Protein 9SEB (pdb70)

Radius of gyration: 21.0 Å; Cα contacts (8 Å, |Δi|>4): 620; chains: 1; bounding box: 56×50×50 Å

Nearest PDB structures (foldseek):
  5v05-assembly1_Z  TM=9.937E-01  e=1.325E-56  Homo sapiens
  5v0a-assembly1_Z  TM=9.882E-01  e=2.310E-56  Homo sapiens
  5v07-assembly1_Z  TM=9.869E-01  e=1.931E-55  Homo sapiens
  7mxx-assembly1_Z  TM=9.781E-01  e=7.952E-55  Homo sapiens
  5k97-assembly1_A  TM=7.279E-01  e=1.510E-15  Homo sapiens

Sequence (348 aa):
GIQGLLQFIKEASEPIHVRKYKGQVVAVDTYCWLHKGAIACAEKLAKGEPTDRYVGFCMKFVNMLLSHGIKPILVFDGCTLPSKKEVERSRRERRQANLLKGKQLLREGKVSEARECFTRSINITHAMAHKVIKAARSQGVDCLVAPYEADAQLAYLNKAGIVQAIITEDSDLLAFGCKKVILKMDQFGNGLEIDQARLGMCRQLGDVFTEEKFRYMCILSGCDYLSSLRGIGLAKACKVLRLANNPDIVKVIKKIGHYLKMNITVPEDYINGFIRANNTFLYQLVFDPIKRKLIPLNAYEDDVDPETLSYAGQYVDDSIALQIALGNKDINTFEQIDDYNPDTALYF

B-factor: mean 57.92, std 28.47, range [13.39, 210.78]

Secondary structure (DSSP, 8-state):
--TTHHHHTGGGEEEEEGGGGTTSEEEEETHHHHHHHHHTTHHHHHHT----HHHHHHHHHHHHHHHTT-EEEEEE--SPPGGGHHHHHHHHHHHHHHHHHHHHHHHTT-HHHHHHHHHTS----HHHHHHHHHHHHHTT-EEEE-SS-HHHHHHHHHHTTS-SEEE-S-THHHHTT-SEEEES--TTSEEEEEEGGGGGG-TTTTTTTSHHHHHHHHHHH-BTTBPPPTT--HHHHHHHHHH---S-HHHHHHTHHHHHT------HHHHHHHHHHHHHHHH-EEEETTTTEEEESS---TT--GGG-GGG-----HHHHHHHHTT-B-TTT--B-----SS-----

Structure (mmCIF, N/CA/C/O backbone):
data_9SEB
#
_entry.id   9SEB
#
_cell.length_a   69.836
_cell.length_b   69.836
_cell.length_c   181.661
_cell.angle_alpha   90
_cell.angle_beta   90
_cell.angle_gamma   90
#
_symmetry.space_group_name_H-M   'P 43 21 2'
#
loop_
_entity.id
_entity.type
_entity.pdbx_description
1 polymer "DNA (5'-D(*CP*(GS)P*CP*TP*AP*GP*TP*CP*GP*TP*CP*AP*(PST))-3')"
2 polymer "DNA (5'-D(P*AP*(SC)P*GP*AP*CP*TP*AP*GP*CP*(GS))-3')"
3 polymer 'Exonuclease 1'
4 non-polymer 'MAGNESIUM ION'
5 non-polymer 'SODIUM ION'
6 non-polymer 1-(5-chloranyl-3-methyl-pyridin-2-yl)-5-oxidanyl-3-[(1~{S})-1-phenylethyl]-2~{H}-pyrido[2,1-f][1,2,4]triazine-4,6-dione
7 non-polymer 'FORMIC ACID'
8 water water
#
loop_
_atom_site.group_PDB
_atom_site.id
_atom_site.type_symbol
_atom_site.label_atom_id
_atom_site.label_alt_id
_atom_site.label_comp_id
_atom_site.label_asym_id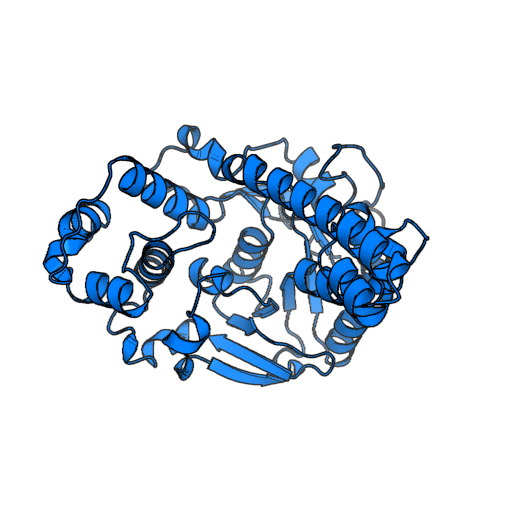
_atom_site.label_entity_id
_atom_site.label_seq_id
_atom_site.pdbx_PDB_ins_code
_atom_site.Cartn_x
_atom_site.Cartn_y
_atom_site.Cartn_z
_atom_site.occupancy
_atom_site.B_iso_or_equiv
_atom_site.auth_seq_id
_atom_site.auth_comp_id
_atom_site.auth_asym_id
_atom_site.auth_atom_id
_atom_site.pdbx_PDB_model_num
ATOM 427 N N . GLY C 3 2 ? 21.833 -0.845 -7.177 1 40.18 2 GLY Z N 1
ATOM 428 C CA . GLY C 3 2 ? 21.739 -1.064 -8.617 1 40.96 2 GLY Z CA 1
ATOM 429 C C . GLY C 3 2 ? 21.408 0.198 -9.382 1 41.65 2 GLY Z C 1
ATOM 430 O O . GLY C 3 2 ? 20.914 1.167 -8.797 1 42.46 2 GLY Z O 1
ATOM 431 N N . ILE C 3 3 ? 21.775 0.24 -10.666 1 41.48 3 ILE Z N 1
ATOM 432 C CA . ILE C 3 3 ? 21.417 1.365 -11.542 1 42.04 3 ILE Z CA 1
ATOM 433 C C . ILE C 3 3 ? 20.32 0.782 -12.436 1 43.17 3 ILE Z C 1
ATOM 434 O O . ILE C 3 3 ? 20.617 -0.053 -13.302 1 43.22 3 ILE Z O 1
ATOM 439 N N . GLN C 3 4 ? 19.05 1.145 -12.183 1 43.7 4 GLN Z N 1
ATOM 440 C CA . GLN C 3 4 ? 17.902 0.614 -12.935 1 45.3 4 GLN Z CA 1
ATOM 441 C C . GLN C 3 4 ? 18.098 0.691 -14.443 1 45.44 4 GLN Z C 1
ATOM 442 O O . GLN C 3 4 ? 18.484 1.74 -14.95 1 45.9 4 GLN Z O 1
ATOM 448 N N . GLY C 3 5 ? 17.946 -0.442 -15.113 1 45.37 5 GLY Z N 1
ATOM 449 C CA . GLY C 3 5 ? 18.077 -0.54 -16.562 1 46.18 5 GLY Z CA 1
ATOM 450 C C . GLY C 3 5 ? 19.468 -0.559 -17.178 1 45.63 5 GLY Z C 1
ATOM 451 O O . GLY C 3 5 ? 19.58 -0.783 -18.384 1 46.04 5 GLY Z O 1
ATOM 452 N N . LEU C 3 6 ? 20.541 -0.331 -16.389 1 44.51 6 LEU Z N 1
ATOM 453 C CA . LEU C 3 6 ? 21.903 -0.241 -16.933 1 44.76 6 LEU Z CA 1
ATOM 454 C C . LEU C 3 6 ? 22.321 -1.427 -17.771 1 45.96 6 LEU Z C 1
ATOM 455 O O . LEU C 3 6 ? 22.811 -1.24 -18.884 1 45.91 6 LEU Z O 1
ATOM 460 N N . LEU C 3 7 ? 22.075 -2.642 -17.285 1 46.81 7 LEU Z N 1
ATOM 461 C CA . LEU C 3 7 ? 22.436 -3.853 -18.02 1 48.08 7 LEU Z CA 1
ATOM 462 C C . LEU C 3 7 ? 21.858 -3.89 -19.448 1 48.7 7 LEU Z C 1
ATOM 463 O O . LEU C 3 7 ? 22.599 -4.158 -20.39 1 48.98 7 LEU Z O 1
ATOM 468 N N . GLN C 3 8 ? 20.578 -3.554 -19.612 1 49.12 8 GLN Z N 1
ATOM 469 C CA . GLN C 3 8 ? 19.954 -3.55 -20.945 1 50.07 8 GLN Z CA 1
ATOM 470 C C . GLN C 3 8 ? 20.44 -2.383 -21.807 1 48.91 8 GLN Z C 1
ATOM 471 O O . GLN C 3 8 ? 20.549 -2.518 -23.025 1 49.49 8 GLN Z O 1
ATOM 477 N N . PHE C 3 9 ? 20.742 -1.246 -21.183 1 47.02 9 PHE Z N 1
ATOM 478 C CA . PHE C 3 9 ? 21.245 -0.082 -21.908 1 46.38 9 PHE Z CA 1
ATOM 479 C C . PHE C 3 9 ? 22.606 -0.392 -22.565 1 45.1 9 PHE Z C 1
ATOM 480 O O . PHE C 3 9 ? 22.843 -0.021 -23.721 1 44.87 9 PHE Z O 1
ATOM 488 N N . ILE C 3 10 ? 23.485 -1.123 -21.848 1 43.53 10 ILE Z N 1
ATOM 489 C CA . ILE C 3 10 ? 24.812 -1.437 -22.387 1 43.09 10 ILE Z CA 1
ATOM 490 C C . ILE C 3 10 ? 24.967 -2.913 -22.791 1 43.53 10 ILE Z C 1
ATOM 491 O O . ILE C 3 10 ? 26.069 -3.474 -22.726 1 43.36 10 ILE Z O 1
ATOM 496 N N . LYS C 3 11 ? 23.864 -3.526 -23.253 1 43.7 11 LYS Z N 1
ATOM 497 C CA . LYS C 3 11 ? 23.801 -4.927 -23.679 1 43.94 11 LYS Z CA 1
ATOM 498 C C . LYS C 3 11 ? 24.948 -5.367 -24.6 1 43.16 11 LYS Z C 1
ATOM 499 O O . LYS C 3 11 ? 25.423 -6.497 -24.47 1 43.34 11 LYS Z O 1
ATOM 501 N N . GLU C 3 12 ? 25.41 -4.474 -25.499 1 42.42 12 GLU Z N 1
ATOM 502 C CA . GLU C 3 12 ? 26.493 -4.724 -26.461 1 42.07 12 GLU Z CA 1
ATOM 503 C C . GLU C 3 12 ? 27.865 -4.901 -25.82 1 39.82 12 GLU Z C 1
ATOM 504 O O . GLU C 3 12 ? 28.751 -5.465 -26.436 1 38.74 12 GLU Z O 1
ATOM 510 N N . ALA C 3 13 ? 28.063 -4.399 -24.576 1 38.58 13 ALA Z N 1
ATOM 511 C CA . ALA C 3 13 ? 29.321 -4.624 -23.851 1 37.66 13 ALA Z CA 1
ATOM 512 C C . ALA C 3 13 ? 29.272 -5.949 -23.059 1 37.44 13 ALA Z C 1
ATOM 513 O O . ALA C 3 13 ? 30.257 -6.3 -22.425 1 37.82 13 ALA Z O 1
ATOM 515 N N . SER C 3 14 ? 28.143 -6.676 -23.068 1 37.54 14 SER Z N 1
ATOM 516 C CA . SER C 3 14 ? 28.028 -7.929 -22.333 1 38.45 14 SER Z CA 1
ATOM 517 C C . SER C 3 14 ? 28.276 -9.13 -23.22 1 39.35 14 SER Z C 1
ATOM 518 O O . SER C 3 14 ? 27.988 -9.099 -24.424 1 39.48 14 SER Z O 1
ATOM 521 N N . GLU C 3 15 ? 28.813 -10.185 -22.629 1 39.53 15 GLU Z N 1
ATOM 522 C CA . GLU C 3 15 ? 29.018 -11.42 -23.353 1 41.6 15 GLU Z CA 1
ATOM 523 C C . GLU C 3 15 ? 28.833 -12.585 -22.398 1 41.53 15 GLU Z C 1
ATOM 524 O O . GLU C 3 15 ? 29.212 -12.491 -21.231 1 40.58 15 GLU Z O 1
ATOM 530 N N . PRO C 3 16 ? 28.201 -13.674 -22.863 1 42.26 16 PRO Z N 1
ATOM 531 C CA . PRO C 3 16 ? 28.038 -14.839 -21.99 1 42.5 16 PRO Z CA 1
ATOM 532 C C . PRO C 3 16 ? 29.376 -15.53 -21.793 1 42.2 16 PRO Z C 1
ATOM 533 O O . PRO C 3 16 ? 30.129 -15.711 -22.741 1 43.21 16 PRO Z O 1
ATOM 537 N N . ILE C 3 17 ? 29.694 -15.866 -20.555 1 40.55 17 ILE Z N 1
ATOM 538 C CA . ILE C 3 17 ? 30.927 -16.552 -20.23 1 40.36 17 ILE Z CA 1
ATOM 539 C C . ILE C 3 17 ? 30.622 -17.712 -19.277 1 40.11 17 ILE Z C 1
ATOM 540 O O . ILE C 3 17 ? 29.501 -17.875 -18.794 1 39.78 17 ILE Z O 1
ATOM 545 N N . HIS C 3 18 ? 31.63 -18.541 -19.048 1 40.45 18 HIS Z N 1
ATOM 546 C CA . HIS C 3 18 ? 31.695 -19.545 -18.032 1 40.72 18 HIS Z CA 1
ATOM 547 C C . HIS C 3 18 ? 32.913 -19.139 -17.225 1 42.14 18 HIS Z C 1
ATOM 548 O O . HIS C 3 18 ? 33.949 -18.778 -17.798 1 41.66 18 HIS Z O 1
ATOM 555 N N . VAL C 3 19 ? 32.818 -19.239 -15.891 1 43.79 19 VAL Z N 1
ATOM 556 C CA . VAL C 3 19 ? 33.914 -18.814 -15.03 1 45.51 19 VAL Z CA 1
ATOM 557 C C . VAL C 3 19 ? 35.2 -19.571 -15.247 1 47.4 19 VAL Z C 1
ATOM 558 O O . VAL C 3 19 ? 36.208 -19.069 -14.777 1 47.94 19 VAL Z O 1
ATOM 562 N N . ARG C 3 20 ? 35.227 -20.682 -16.024 1 48.92 20 ARG Z N 1
ATOM 563 C CA . ARG C 3 20 ? 36.482 -21.399 -16.37 1 50.95 20 ARG Z CA 1
ATOM 564 C C . ARG C 3 20 ? 37.51 -20.421 -16.966 1 51.27 20 ARG Z C 1
ATOM 565 O O . ARG C 3 20 ? 38.709 -20.632 -16.833 1 52.08 20 ARG Z O 1
ATOM 573 N N . LYS C 3 21 ? 37.014 -19.384 -17.667 1 50.71 21 LYS Z N 1
ATOM 574 C CA . LYS C 3 21 ? 37.759 -18.294 -18.279 1 51.23 21 LYS Z CA 1
ATOM 575 C C . LYS C 3 21 ? 38.762 -17.688 -17.264 1 51.66 21 LYS Z C 1
ATOM 576 O O . LYS C 3 21 ? 39.84 -17.256 -17.663 1 52.79 21 LYS Z O 1
ATOM 582 N N . TYR C 3 22 ? 38.444 -17.728 -15.955 1 50.85 22 TYR Z N 1
ATOM 583 C CA . TYR C 3 22 ? 39.295 -17.18 -14.908 1 50.9 22 TYR Z CA 1
ATOM 584 C C . TYR C 3 22 ? 40.139 -18.215 -14.171 1 52.8 22 TYR Z C 1
ATOM 585 O O . TYR C 3 22 ? 40.58 -17.957 -13.048 1 52.91 22 TYR Z O 1
ATOM 594 N N . LYS C 3 23 ? 40.434 -19.351 -14.814 1 54.25 23 LYS Z N 1
ATOM 595 C CA . LYS C 3 23 ? 41.268 -20.394 -14.215 1 55.96 23 LYS Z CA 1
ATOM 596 C C . LYS C 3 23 ? 42.675 -19.829 -14.017 1 56.72 23 LYS Z C 1
ATOM 597 O O . LYS C 3 23 ? 43.222 -19.228 -14.934 1 57.58 23 LYS Z O 1
ATOM 603 N N . GLY C 3 24 ? 43.199 -19.937 -12.808 1 56.67 24 GLY Z N 1
ATOM 604 C CA . GLY C 3 24 ? 44.504 -19.374 -12.488 1 57.23 24 GLY Z CA 1
ATOM 605 C C . GLY C 3 24 ? 44.477 -17.891 -12.161 1 56.6 24 GLY Z C 1
ATOM 606 O O . GLY C 3 24 ? 45.526 -17.305 -11.892 1 57.75 24 GLY Z O 1
ATOM 607 N N . GLN C 3 25 ? 43.285 -17.263 -12.18 1 54.39 25 GLN Z N 1
ATOM 608 C CA . GLN C 3 25 ? 43.115 -15.849 -11.858 1 52.68 25 GLN Z CA 1
ATOM 609 C C . GLN C 3 25 ? 42.395 -15.651 -10.496 1 49.48 25 GLN Z C 1
ATOM 610 O O . GLN C 3 25 ? 41.947 -16.612 -9.866 1 49.22 25 GLN Z O 1
ATOM 616 N N . VAL C 3 26 ? 42.311 -14.406 -10.034 1 47.06 26 VAL Z N 1
ATOM 617 C CA . VAL C 3 26 ? 41.649 -14.088 -8.769 1 44.93 26 VAL Z CA 1
ATOM 618 C C . VAL C 3 26 ? 40.311 -13.382 -9.056 1 41.89 26 VAL Z C 1
ATOM 619 O O . VAL C 3 26 ? 40.235 -12.553 -9.956 1 40.98 26 VAL Z O 1
ATOM 623 N N . VAL C 3 27 ? 39.259 -13.739 -8.325 1 40.14 27 VAL Z N 1
ATOM 624 C CA . VAL C 3 27 ? 37.941 -13.152 -8.514 1 38.43 27 VAL Z CA 1
ATOM 625 C C . VAL C 3 27 ? 37.374 -12.702 -7.151 1 36.83 27 VAL Z C 1
ATOM 626 O O . VAL C 3 27 ? 37.428 -13.479 -6.201 1 38.06 27 VAL Z O 1
ATOM 630 N N . ALA C 3 28 ? 36.855 -11.467 -7.033 1 34.37 28 ALA Z N 1
ATOM 631 C CA . ALA C 3 28 ? 36.219 -11.047 -5.771 1 33.71 28 ALA Z CA 1
ATOM 632 C C . ALA C 3 28 ? 34.698 -11.182 -5.894 1 31.89 28 ALA Z C 1
ATOM 633 O O . ALA C 3 28 ? 34.128 -10.965 -6.977 1 33.04 28 ALA Z O 1
ATOM 635 N N . VAL C 3 29 ? 34.056 -11.603 -4.812 1 29.79 29 VAL Z N 1
ATOM 636 C CA . VAL C 3 29 ? 32.63 -11.861 -4.783 1 28.69 29 VAL Z CA 1
ATOM 637 C C . VAL C 3 29 ? 31.902 -10.886 -3.868 1 28.09 29 VAL Z C 1
ATOM 638 O O . VAL C 3 29 ? 32.392 -10.57 -2.801 1 27.74 29 VAL Z O 1
ATOM 642 N N . ASP C 3 30 ? 30.716 -10.43 -4.301 1 27.81 30 ASP Z N 1
ATOM 643 C CA . ASP C 3 30 ? 29.811 -9.591 -3.543 1 27.69 30 ASP Z CA 1
ATOM 644 C C . ASP C 3 30 ? 28.958 -10.602 -2.792 1 29.33 30 ASP Z C 1
ATOM 645 O O . ASP C 3 30 ? 27.858 -10.938 -3.223 1 29.42 30 ASP Z O 1
ATOM 650 N N . THR C 3 31 ? 29.489 -11.112 -1.681 1 30.41 31 THR Z N 1
ATOM 651 C CA . THR C 3 31 ? 28.927 -12.242 -0.95 1 32.03 31 THR Z CA 1
ATOM 652 C C . THR C 3 31 ? 27.533 -12.053 -0.384 1 32.67 31 THR Z C 1
ATOM 653 O O . THR C 3 31 ? 26.816 -13.05 -0.344 1 33.68 31 THR Z O 1
ATOM 657 N N . TYR C 3 32 ? 27.102 -10.834 -0.013 1 32.38 32 TYR Z N 1
ATOM 658 C CA . TYR C 3 32 ? 25.733 -10.668 0.486 1 33.22 32 TYR Z CA 1
ATOM 659 C C . TYR C 3 32 ? 24.681 -11.082 -0.583 1 35.4 32 TYR Z C 1
ATOM 660 O O . TYR C 3 32 ? 23.573 -11.46 -0.218 1 36.28 32 TYR Z O 1
ATOM 669 N N . CYS C 3 33 ? 25.046 -11.084 -1.887 1 36.28 33 CYS Z N 1
ATOM 670 C CA . CYS C 3 33 ? 24.142 -11.533 -2.943 1 38.29 33 CYS Z CA 1
ATOM 671 C C . CYS C 3 33 ? 23.881 -13.061 -2.746 1 39.51 33 CYS Z C 1
ATOM 672 O O . CYS C 3 33 ? 22.755 -13.53 -2.93 1 40.35 33 CYS Z O 1
ATOM 675 N N . TRP C 3 34 ? 24.931 -13.819 -2.383 1 39.17 34 TRP Z N 1
ATOM 676 C CA . TRP C 3 34 ? 24.885 -15.264 -2.166 1 39.94 34 TRP Z CA 1
ATOM 677 C C . TRP C 3 34 ? 24.229 -15.602 -0.85 1 41.04 34 TRP Z C 1
ATOM 678 O O . TRP C 3 34 ? 23.45 -16.558 -0.797 1 41.51 34 TRP Z O 1
ATOM 689 N N . LEU C 3 35 ? 24.53 -14.818 0.218 1 40.89 35 LEU Z N 1
ATOM 690 C CA . LEU C 3 35 ? 23.892 -14.978 1.53 1 41.62 35 LEU Z CA 1
ATOM 691 C C . LEU C 3 35 ? 22.39 -14.76 1.386 1 41.91 35 LEU Z C 1
ATOM 692 O O . LEU C 3 35 ? 21.622 -15.482 1.999 1 42.56 35 LEU Z O 1
ATOM 697 N N . HIS C 3 36 ? 21.975 -13.782 0.571 1 41.53 36 HIS Z N 1
ATOM 698 C CA . HIS C 3 36 ? 20.566 -13.504 0.345 1 42.81 36 HIS Z CA 1
ATOM 699 C C . HIS C 3 36 ? 19.803 -14.694 -0.246 1 44.13 36 HIS Z C 1
ATOM 700 O O . HIS C 3 36 ? 18.795 -15.111 0.322 1 44.16 36 HIS Z O 1
ATOM 707 N N . LYS C 3 37 ? 20.29 -15.245 -1.375 1 44.99 37 LYS Z N 1
ATOM 708 C CA . LYS C 3 37 ? 19.684 -16.403 -2.018 1 46.75 37 LYS Z CA 1
ATOM 709 C C . LYS C 3 37 ? 19.677 -17.613 -1.081 1 48.38 37 LYS Z C 1
ATOM 710 O O . LYS C 3 37 ? 18.675 -18.328 -1.01 1 49.87 37 LYS Z O 1
ATOM 716 N N . GLY C 3 38 ? 20.74 -17.78 -0.302 1 47.99 38 GLY Z N 1
ATOM 717 C CA . GLY C 3 38 ? 20.826 -18.86 0.669 1 48.79 38 GLY Z CA 1
ATOM 718 C C . GLY C 3 38 ? 19.812 -18.73 1.781 1 49.64 38 GLY Z C 1
ATOM 719 O O . GLY C 3 38 ? 19.229 -19.727 2.197 1 50.85 38 GLY Z O 1
ATOM 720 N N . ALA C 3 39 ? 19.603 -17.501 2.276 1 49.24 39 ALA Z N 1
ATOM 721 C CA . ALA C 3 39 ? 18.656 -17.187 3.351 1 50.35 39 ALA Z CA 1
ATOM 722 C C . ALA C 3 39 ? 17.195 -17.317 2.898 1 52.07 39 ALA Z C 1
ATOM 723 O O . ALA C 3 39 ? 16.324 -17.536 3.731 1 53.3 39 ALA Z O 1
ATOM 725 N N . ILE C 3 40 ? 16.922 -17.175 1.594 1 51.84 40 ILE Z N 1
ATOM 726 C CA . ILE C 3 40 ? 15.589 -17.386 1.066 1 53.04 40 ILE Z CA 1
ATOM 727 C C . ILE C 3 40 ? 15.272 -18.898 1.178 1 54.97 40 ILE Z C 1
ATOM 728 O O . ILE C 3 40 ? 14.182 -19.267 1.615 1 56.22 40 ILE Z O 1
ATOM 733 N N . ALA C 3 41 ? 16.247 -19.764 0.842 1 54.95 41 ALA Z N 1
ATOM 734 C CA . ALA C 3 41 ? 16.077 -21.221 0.894 1 56.44 41 ALA Z CA 1
ATOM 735 C C . ALA C 3 41 ? 15.81 -21.778 2.309 1 57.36 41 ALA Z C 1
ATOM 736 O O . ALA C 3 41 ? 15.377 -22.916 2.439 1 58.58 41 ALA Z O 1
ATOM 738 N N . CYS C 3 42 ? 16.026 -20.969 3.357 1 56.62 42 CYS Z N 1
ATOM 739 C CA . CYS C 3 42 ? 15.707 -21.378 4.723 1 57.64 42 CYS Z CA 1
ATOM 740 C C . CYS C 3 42 ? 15.045 -20.218 5.471 1 57.8 42 CYS Z C 1
ATOM 741 O O . CYS C 3 42 ? 15.323 -20.008 6.647 1 57.2 42 CYS Z O 1
ATOM 744 N N . ALA C 3 43 ? 14.16 -19.476 4.783 1 58.77 43 ALA Z N 1
ATOM 745 C CA . ALA C 3 43 ? 13.489 -18.283 5.306 1 60.26 43 ALA Z CA 1
ATOM 746 C C . ALA C 3 43 ? 12.469 -18.528 6.416 1 62.86 43 ALA Z C 1
ATOM 747 O O . ALA C 3 43 ? 12.337 -17.682 7.293 1 62.32 43 ALA Z O 1
ATOM 749 N N . GLU C 3 44 ? 11.725 -19.646 6.367 1 65.47 44 GLU Z N 1
ATOM 750 C CA . GLU C 3 44 ? 10.725 -19.937 7.394 1 68.48 44 GLU Z CA 1
ATOM 751 C C . GLU C 3 44 ? 11.406 -20.182 8.744 1 69.84 44 GLU Z C 1
ATOM 752 O O . GLU C 3 44 ? 10.943 -19.677 9.763 1 70.17 44 GLU Z O 1
ATOM 758 N N . LYS C 3 45 ? 12.555 -20.871 8.74 1 70.45 45 LYS Z N 1
ATOM 759 C CA . LYS C 3 45 ? 13.314 -21.099 9.965 1 71.6 45 LYS Z CA 1
ATOM 760 C C . LYS C 3 45 ? 14 -19.816 10.481 1 71.31 45 LYS Z C 1
ATOM 761 O O . LYS C 3 45 ? 14.029 -19.587 11.689 1 71.45 45 LYS Z O 1
ATOM 767 N N . LEU C 3 46 ? 14.556 -18.989 9.576 1 70.63 46 LEU Z N 1
ATOM 768 C CA . LEU C 3 46 ? 15.249 -17.756 9.967 1 70.58 46 LEU Z CA 1
ATOM 769 C C . LEU C 3 46 ? 14.314 -16.698 10.554 1 72.48 46 LEU Z C 1
ATOM 770 O O . LEU C 3 46 ? 14.669 -16.043 11.536 1 72.43 46 LEU Z O 1
ATOM 775 N N . ALA C 3 47 ? 13.136 -16.512 9.948 1 74.09 47 ALA Z N 1
ATOM 776 C CA . ALA C 3 47 ? 12.181 -15.512 10.42 1 75.73 47 ALA Z CA 1
ATOM 777 C C . ALA C 3 47 ? 11.596 -15.876 11.791 1 77.9 47 ALA Z C 1
ATOM 778 O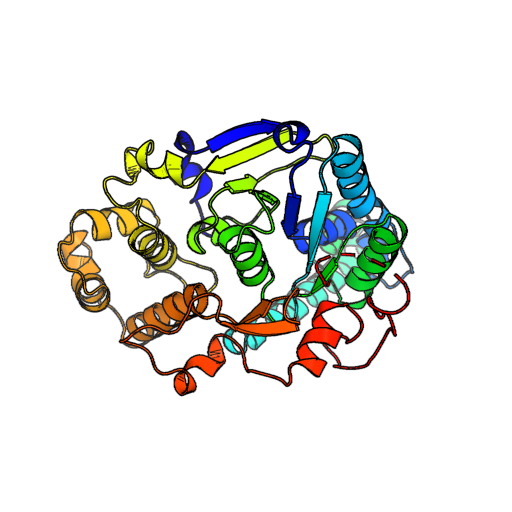 O . ALA C 3 47 ? 11.574 -15.024 12.676 1 77.67 47 ALA Z O 1
ATOM 780 N N . LYS C 3 48 ? 11.161 -17.142 11.975 1 79.75 48 LYS Z N 1
ATOM 781 C CA . LYS C 3 48 ? 10.605 -17.617 13.244 1 82.06 48 LYS Z CA 1
ATOM 782 C C . LYS C 3 48 ? 11.651 -17.589 14.377 1 82.47 48 LYS Z C 1
ATOM 783 O O . LYS C 3 48 ? 11.371 -17.089 15.47 1 82.93 48 LYS Z O 1
ATOM 789 N N . GLY C 3 49 ? 12.849 -18.082 14.093 1 82.12 49 GLY Z N 1
ATOM 790 C CA . GLY C 3 49 ? 13.934 -18.079 15.068 1 82.37 49 GLY Z CA 1
ATOM 791 C C . GLY C 3 49 ? 14.592 -19.422 15.312 1 83.14 49 GLY Z C 1
ATOM 792 O O . GLY C 3 49 ? 15.44 -19.545 16.204 1 83.68 49 GLY Z O 1
ATOM 793 N N . GLU C 3 50 ? 14.22 -20.441 14.521 1 82.93 50 GLU Z N 1
ATOM 794 C CA . GLU C 3 50 ? 14.786 -21.782 14.647 1 83.36 50 GLU Z CA 1
ATOM 795 C C . GLU C 3 50 ? 16.221 -21.808 14.096 1 81.14 50 GLU Z C 1
ATOM 796 O O . GLU C 3 50 ? 16.512 -21.115 13.12 1 80.62 50 GLU Z O 1
ATOM 802 N N . PRO C 3 51 ? 17.142 -22.573 14.712 1 79.87 51 PRO Z N 1
ATOM 803 C CA . PRO C 3 51 ? 18.526 -22.595 14.204 1 77.78 51 PRO Z CA 1
ATOM 804 C C . PRO C 3 51 ? 18.666 -23.272 12.84 1 75.72 51 PRO Z C 1
ATOM 805 O O . PRO C 3 51 ? 18.067 -24.318 12.579 1 76.61 51 PRO Z O 1
ATOM 809 N N . THR C 3 52 ? 19.432 -22.644 11.947 1 72.66 52 THR Z N 1
ATOM 810 C CA . THR C 3 52 ? 19.663 -23.179 10.611 1 70.56 52 THR Z CA 1
ATOM 811 C C . THR C 3 52 ? 21.014 -22.744 10.059 1 68.09 52 THR Z C 1
ATOM 812 O O . THR C 3 52 ? 21.523 -21.669 10.387 1 67.54 52 THR Z O 1
ATOM 816 N N . ASP C 3 53 ? 21.6 -23.598 9.23 1 66.5 53 ASP Z N 1
ATOM 817 C CA . ASP C 3 53 ? 22.858 -23.33 8.544 1 64.69 53 ASP Z CA 1
ATOM 818 C C . ASP C 3 53 ? 22.748 -23.616 7.038 1 61.78 53 ASP Z C 1
ATOM 819 O O . ASP C 3 53 ? 23.779 -23.768 6.397 1 61.59 53 ASP Z O 1
ATOM 824 N N . ARG C 3 54 ? 21.52 -23.694 6.475 1 59.72 54 ARG Z N 1
ATOM 825 C CA . ARG C 3 54 ? 21.296 -23.996 5.065 1 58.36 54 ARG Z CA 1
ATOM 826 C C . ARG C 3 54 ? 21.929 -22.94 4.157 1 55.77 54 ARG Z C 1
ATOM 827 O O . ARG C 3 54 ? 22.505 -23.291 3.13 1 55.7 54 ARG Z O 1
ATOM 835 N N . TYR C 3 55 ? 21.895 -21.665 4.58 1 53.53 55 TYR Z N 1
ATOM 836 C CA . TYR C 3 55 ? 22.494 -20.562 3.83 1 51.55 55 TYR Z CA 1
ATOM 837 C C . TYR C 3 55 ? 24.007 -20.712 3.683 1 50.79 55 TYR Z C 1
ATOM 838 O O . TYR C 3 55 ? 24.557 -20.251 2.692 1 50.42 55 TYR Z O 1
ATOM 847 N N . VAL C 3 56 ? 24.673 -21.369 4.644 1 50.8 56 VAL Z N 1
ATOM 848 C CA . VAL C 3 56 ? 26.118 -21.615 4.612 1 50.82 56 VAL Z CA 1
ATOM 849 C C . VAL C 3 56 ? 26.445 -22.618 3.498 1 51.08 56 VAL Z C 1
ATOM 850 O O . VAL C 3 56 ? 27.366 -22.406 2.703 1 50.79 56 VAL Z O 1
ATOM 854 N N . GLY C 3 57 ? 25.66 -23.692 3.43 1 51.39 57 GLY Z N 1
ATOM 855 C CA . GLY C 3 57 ? 25.806 -24.704 2.39 1 51.39 57 GLY Z CA 1
ATOM 856 C C . GLY C 3 57 ? 25.556 -24.117 1.016 1 49.93 57 GLY Z C 1
ATOM 857 O O . GLY C 3 57 ? 26.225 -24.482 0.046 1 50.44 57 GLY Z O 1
ATOM 858 N N . PHE C 3 58 ? 24.618 -23.172 0.932 1 48.54 58 PHE Z N 1
ATOM 859 C CA . PHE C 3 58 ? 24.331 -22.473 -0.31 1 47.81 58 PHE Z CA 1
ATOM 860 C C . PHE C 3 58 ? 25.566 -21.702 -0.812 1 46.8 58 PHE Z C 1
ATOM 861 O O . PHE C 3 58 ? 26.004 -21.95 -1.931 1 46.73 58 PHE Z O 1
ATOM 869 N N . CYS C 3 59 ? 26.144 -20.793 0.015 1 45.81 59 CYS Z N 1
ATOM 870 C CA . CYS C 3 59 ? 27.345 -20.032 -0.344 1 45.25 59 CYS Z CA 1
ATOM 871 C C . CYS C 3 59 ? 28.522 -20.959 -0.693 1 45.68 59 CYS Z C 1
ATOM 872 O O . CYS C 3 59 ? 29.192 -20.721 -1.69 1 45.77 59 CYS Z O 1
ATOM 875 N N . MET C 3 60 ? 28.776 -22.001 0.12 1 46.18 60 MET Z N 1
ATOM 876 C CA . MET C 3 60 ? 29.869 -22.952 -0.13 1 46.84 60 MET Z CA 1
ATOM 877 C C . MET C 3 60 ? 29.702 -23.756 -1.398 1 47.7 60 MET Z C 1
ATOM 878 O O . MET C 3 60 ? 30.702 -24.143 -1.966 1 48.14 60 MET Z O 1
ATOM 883 N N . LYS C 3 61 ? 28.473 -23.972 -1.881 1 47.64 61 LYS Z N 1
ATOM 884 C CA . LYS C 3 61 ? 28.258 -24.66 -3.15 1 49.28 61 LYS Z CA 1
ATOM 885 C C . LYS C 3 61 ? 28.861 -23.793 -4.296 1 49.22 61 LYS Z C 1
ATOM 886 O O . LYS C 3 61 ? 29.548 -24.317 -5.178 1 49.59 61 LYS Z O 1
ATOM 892 N N . PHE C 3 62 ? 28.662 -22.45 -4.224 1 48.07 62 PHE Z N 1
ATOM 893 C CA . PHE C 3 62 ? 29.2 -21.512 -5.207 1 46.8 62 PHE Z CA 1
ATOM 894 C C . PHE C 3 62 ? 30.714 -21.367 -5.022 1 46.13 62 PHE Z C 1
ATOM 895 O O . PHE C 3 62 ? 31.434 -21.308 -6.014 1 45.73 62 PHE Z O 1
ATOM 903 N N . VAL C 3 63 ? 31.199 -21.322 -3.756 1 45.92 63 VAL Z N 1
ATOM 904 C CA . VAL C 3 63 ? 32.637 -21.231 -3.466 1 46.52 63 VAL Z CA 1
ATOM 905 C C . VAL C 3 63 ? 33.356 -22.479 -4.012 1 47.55 63 VAL Z C 1
ATOM 906 O O . VAL C 3 63 ? 34.35 -22.361 -4.731 1 47.88 63 VAL Z O 1
ATOM 910 N N . ASN C 3 64 ? 32.829 -23.668 -3.693 1 48.06 64 ASN Z N 1
ATOM 911 C CA . ASN C 3 64 ? 33.377 -24.942 -4.153 1 49.62 64 ASN Z CA 1
ATOM 912 C C . ASN C 3 64 ? 33.306 -25.101 -5.674 1 49.62 64 ASN Z C 1
ATOM 913 O O . ASN C 3 64 ? 34.153 -25.787 -6.237 1 51.05 64 ASN Z O 1
ATOM 918 N N . MET C 3 65 ? 32.337 -24.455 -6.345 1 48.11 65 MET Z N 1
ATOM 919 C CA . MET C 3 65 ? 32.285 -24.51 -7.805 1 47.77 65 MET Z CA 1
ATOM 920 C C . MET C 3 65 ? 33.433 -23.676 -8.38 1 47.85 65 MET Z C 1
ATOM 921 O O . MET C 3 65 ? 34.098 -24.136 -9.298 1 48.4 65 MET Z O 1
ATOM 926 N N . LEU C 3 66 ? 33.687 -22.467 -7.83 1 47.22 66 LEU Z N 1
ATOM 927 C CA . LEU C 3 66 ? 34.779 -21.607 -8.303 1 47.1 66 LEU Z CA 1
ATOM 928 C C . LEU C 3 66 ? 36.111 -22.301 -8.082 1 48.43 66 LEU Z C 1
ATOM 929 O O . LEU C 3 66 ? 36.96 -22.288 -8.971 1 48.87 66 LEU Z O 1
ATOM 934 N N . LEU C 3 67 ? 36.287 -22.928 -6.914 1 48.94 67 LEU Z N 1
ATOM 935 C CA . LEU C 3 67 ? 37.523 -23.632 -6.591 1 50.65 67 LEU Z CA 1
ATOM 936 C C . LEU C 3 67 ? 37.777 -24.818 -7.527 1 52.78 67 LEU Z C 1
ATOM 937 O O . LEU C 3 67 ? 38.925 -25.048 -7.913 1 53.57 67 LEU Z O 1
ATOM 942 N N . SER C 3 68 ? 36.717 -25.535 -7.934 1 53.43 68 SER Z N 1
ATOM 943 C CA . SER C 3 68 ? 36.853 -26.675 -8.847 1 54.82 68 SER Z CA 1
ATOM 944 C C . SER C 3 68 ? 37.409 -26.263 -10.209 1 55.57 68 SER Z C 1
ATOM 945 O O . SER C 3 68 ? 38.06 -27.062 -10.88 1 56.83 68 SER Z O 1
ATOM 948 N N . HIS C 3 69 ? 37.106 -25.03 -10.639 1 54.51 69 HIS Z N 1
ATOM 949 C CA . HIS C 3 69 ? 37.574 -24.507 -11.907 1 54.11 69 HIS Z CA 1
ATOM 950 C C . HIS C 3 69 ? 38.923 -23.78 -11.831 1 54.11 69 HIS Z C 1
ATOM 951 O O . HIS C 3 69 ? 39.332 -23.182 -12.819 1 54.26 69 HIS Z O 1
ATOM 958 N N . GLY C 3 70 ? 39.611 -23.87 -10.694 1 54.33 70 GLY Z N 1
ATOM 959 C CA . GLY C 3 70 ? 40.913 -23.251 -10.472 1 54.97 70 GLY Z CA 1
ATOM 960 C C . GLY C 3 70 ? 40.894 -21.755 -10.21 1 54.18 70 GLY Z C 1
ATOM 961 O O . GLY C 3 70 ? 41.885 -21.066 -10.466 1 54.83 70 GLY Z O 1
ATOM 962 N N . ILE C 3 71 ? 39.769 -21.233 -9.719 1 52.47 71 ILE Z N 1
ATOM 963 C CA . ILE C 3 71 ? 39.64 -19.805 -9.464 1 51.01 71 ILE Z CA 1
ATOM 964 C C . ILE C 3 71 ? 39.884 -19.501 -8.011 1 50.72 71 ILE Z C 1
ATOM 965 O O . ILE C 3 71 ? 39.313 -20.163 -7.155 1 51.2 71 ILE Z O 1
ATOM 970 N N . LYS C 3 72 ? 40.697 -18.489 -7.721 1 49.81 72 LYS Z N 1
ATOM 971 C CA . LYS C 3 72 ? 40.939 -18.084 -6.343 1 49.46 72 LYS Z CA 1
ATOM 972 C C . LYS C 3 72 ? 39.889 -17.024 -5.971 1 47.58 72 LYS Z C 1
ATOM 973 O O . LYS C 3 72 ? 40.013 -15.874 -6.382 1 47.16 72 LYS Z O 1
ATOM 979 N N . PRO C 3 73 ? 38.851 -17.382 -5.197 1 46.07 73 PRO Z N 1
ATOM 980 C CA . PRO C 3 73 ? 37.843 -16.383 -4.815 1 44.25 73 PRO Z CA 1
ATOM 981 C C . PRO C 3 73 ? 38.152 -15.591 -3.528 1 42.7 73 PRO Z C 1
ATOM 982 O O . PRO C 3 73 ? 38.7 -16.106 -2.551 1 44.08 73 PRO Z O 1
ATOM 986 N N . ILE C 3 74 ? 37.815 -14.311 -3.545 1 39.79 74 ILE Z N 1
ATOM 987 C CA . ILE C 3 74 ? 37.962 -13.434 -2.412 1 38.02 74 ILE Z CA 1
ATOM 988 C C . ILE C 3 74 ? 36.561 -13.019 -2.06 1 35.54 74 ILE Z C 1
ATOM 989 O O . ILE C 3 74 ? 35.925 -12.337 -2.84 1 34.96 74 ILE Z O 1
ATOM 994 N N . LEU C 3 75 ? 36.053 -13.48 -0.925 1 34.22 75 LEU Z N 1
ATOM 995 C CA . LEU C 3 75 ? 34.711 -13.161 -0.511 1 32.62 75 LEU Z CA 1
ATOM 996 C C . LEU C 3 75 ? 34.69 -11.859 0.235 1 31.92 75 LEU Z C 1
ATOM 997 O O . LEU C 3 75 ? 35.222 -11.753 1.35 1 33.38 75 LEU Z O 1
ATOM 1002 N N . VAL C 3 76 ? 34.04 -10.866 -0.362 1 29.95 76 VAL Z N 1
ATOM 1003 C CA . VAL C 3 76 ? 33.894 -9.566 0.265 1 28.83 76 VAL Z CA 1
ATOM 1004 C C . VAL C 3 76 ? 32.491 -9.455 0.876 1 27.79 76 VAL Z C 1
ATOM 1005 O O . VAL C 3 76 ? 31.529 -9.937 0.298 1 27.81 76 VAL Z O 1
ATOM 1009 N N . PHE C 3 77 ? 32.391 -8.858 2.068 1 27.35 77 PHE Z N 1
ATOM 1010 C CA . PHE C 3 77 ? 31.145 -8.698 2.805 1 27.56 77 PHE Z CA 1
ATOM 1011 C C . PHE C 3 77 ? 30.911 -7.232 3.079 1 27.2 77 PHE Z C 1
ATOM 1012 O O . PHE C 3 77 ? 31.866 -6.487 3.28 1 28.05 77 PHE Z O 1
ATOM 1020 N N . ASP C 3 78 ? 29.65 -6.81 3.129 1 26.26 78 ASP Z N 1
ATOM 1021 C CA . ASP C 3 78 ? 29.352 -5.418 3.498 1 25.92 78 ASP Z CA 1
ATOM 1022 C C . ASP C 3 78 ? 29.691 -5.203 4.982 1 26.38 78 ASP Z C 1
ATOM 1023 O O . ASP C 3 78 ? 29.557 -6.115 5.802 1 26.21 78 ASP Z O 1
ATOM 1028 N N . GLY C 3 79 ? 30.07 -3.983 5.315 1 26.64 79 GLY Z N 1
ATOM 1029 C CA . GLY C 3 79 ? 30.39 -3.638 6.68 1 28.53 79 GLY Z CA 1
ATOM 1030 C C . GLY C 3 79 ? 29.423 -2.653 7.285 1 30.12 79 GLY Z C 1
ATOM 1031 O O . GLY C 3 79 ? 28.212 -2.865 7.258 1 30.5 79 GLY Z O 1
ATOM 1032 N N . CYS C 3 80 ? 29.96 -1.575 7.855 1 30.98 80 CYS Z N 1
ATOM 1033 C CA . CYS C 3 80 ? 29.14 -0.554 8.468 1 31.96 80 CYS Z CA 1
ATOM 1034 C C . CYS C 3 80 ? 28.236 0.144 7.451 1 32.39 80 CYS Z C 1
ATOM 1035 O O . CYS C 3 80 ? 28.511 0.133 6.256 1 31.28 80 CYS Z O 1
ATOM 1038 N N . THR C 3 81 ? 27.127 0.709 7.917 1 33.4 81 THR Z N 1
ATOM 1039 C CA . THR C 3 81 ? 26.218 1.441 7.037 1 33.92 81 THR Z CA 1
ATOM 1040 C C . THR C 3 81 ? 26.731 2.871 6.911 1 34.26 81 THR Z C 1
ATOM 1041 O O . THR C 3 81 ? 27.176 3.431 7.907 1 35.34 81 THR Z O 1
ATOM 1045 N N . LEU C 3 82 ? 26.668 3.467 5.716 1 33.8 82 LEU Z N 1
ATOM 1046 C CA . LEU C 3 82 ? 27.046 4.858 5.535 1 35.02 82 LEU Z CA 1
ATOM 1047 C C . LEU C 3 82 ? 26.045 5.752 6.303 1 36.79 82 LEU Z C 1
ATOM 1048 O O . LEU C 3 82 ? 24.857 5.442 6.369 1 35.65 82 LEU Z O 1
ATOM 1053 N N . PRO C 3 83 ? 26.511 6.875 6.876 1 38.99 83 PRO Z N 1
ATOM 1054 C CA . PRO C 3 83 ? 25.589 7.764 7.634 1 39.86 83 PRO Z CA 1
ATOM 1055 C C . PRO C 3 83 ? 24.269 8.092 6.924 1 40.88 83 PRO Z C 1
ATOM 1056 O O . PRO C 3 83 ? 23.211 8.056 7.543 1 41.45 83 PRO Z O 1
ATOM 1060 N N . SER C 3 84 ? 24.329 8.364 5.618 1 40.85 84 SER Z N 1
ATOM 1061 C CA . SER C 3 84 ? 23.167 8.696 4.794 1 41.7 84 SER Z CA 1
ATOM 1062 C C . SER C 3 84 ? 22.22 7.517 4.527 1 42.92 84 SER Z C 1
ATOM 1063 O O . SER C 3 84 ? 21.127 7.713 4.001 1 43.72 84 SER Z O 1
ATOM 1066 N N . LYS C 3 85 ? 22.622 6.302 4.88 1 42.93 85 LYS Z N 1
ATOM 1067 C CA . LYS C 3 85 ? 21.809 5.113 4.683 1 43.63 85 LYS Z CA 1
ATOM 1068 C C . LYS C 3 85 ? 21.195 4.542 5.973 1 45.01 85 LYS Z C 1
ATOM 1069 O O . LYS C 3 85 ? 20.547 3.504 5.918 1 44.89 85 LYS Z O 1
ATOM 1075 N N . LYS C 3 86 ? 21.406 5.189 7.121 1 46.77 86 LYS Z N 1
ATOM 1076 C CA . LYS C 3 86 ? 20.905 4.687 8.397 1 48.73 86 LYS Z CA 1
ATOM 1077 C C . LYS C 3 86 ? 19.349 4.702 8.501 1 49.77 86 LYS Z C 1
ATOM 1078 O O . LYS C 3 86 ? 18.776 3.738 9.003 1 50.06 86 LYS Z O 1
ATOM 1084 N N . GLU C 3 87 ? 18.671 5.729 7.96 1 49.95 87 GLU Z N 1
ATOM 1085 C CA . GLU C 3 87 ? 17.206 5.756 7.928 1 51.1 87 GLU Z CA 1
ATOM 1086 C C . GLU C 3 87 ? 16.675 4.664 6.975 1 52.27 87 GLU Z C 1
ATOM 1087 O O . GLU C 3 87 ? 15.64 4.043 7.237 1 52.83 87 GLU Z O 1
ATOM 1093 N N . VAL C 3 88 ? 17.398 4.417 5.88 1 52.38 88 VAL Z N 1
ATOM 1094 C CA . VAL C 3 88 ? 17.063 3.374 4.926 1 52.68 88 VAL Z CA 1
ATOM 1095 C C . VAL C 3 88 ? 17.224 1.982 5.592 1 53.36 88 VAL Z C 1
ATOM 1096 O O . VAL C 3 88 ? 16.308 1.169 5.482 1 53.81 88 VAL Z O 1
ATOM 1100 N N . GLU C 3 89 ? 18.34 1.726 6.308 1 53.58 89 GLU Z N 1
ATOM 1101 C CA . GLU C 3 89 ? 18.544 0.419 6.927 1 55.2 89 GLU Z CA 1
ATOM 1102 C C . GLU C 3 89 ? 17.54 0.168 8.059 1 56.74 89 GLU Z C 1
ATOM 1103 O O . GLU C 3 89 ? 17.138 -0.983 8.254 1 57.23 89 GLU Z O 1
ATOM 1109 N N . ARG C 3 90 ? 17.091 1.229 8.765 1 57.32 90 ARG Z N 1
ATOM 1110 C CA . ARG C 3 90 ? 16.095 1.044 9.814 1 58.59 90 ARG Z CA 1
ATOM 1111 C C . ARG C 3 90 ? 14.704 0.845 9.208 1 59.4 90 ARG Z C 1
ATOM 1112 O O . ARG C 3 90 ? 13.972 -0.039 9.65 1 59.92 90 ARG Z O 1
ATOM 1120 N N . SER C 3 91 ? 14.391 1.567 8.126 1 59.18 91 SER Z N 1
ATOM 1121 C CA . SER C 3 91 ? 13.136 1.412 7.386 1 60.27 91 SER Z CA 1
ATOM 1122 C C . SER C 3 91 ? 13.037 0.006 6.752 1 61.16 91 SER Z C 1
ATOM 1123 O O . SER C 3 91 ? 11.931 -0.506 6.556 1 62.27 91 SER Z O 1
ATOM 1126 N N . ARG C 3 92 ? 14.183 -0.593 6.393 1 60.67 92 ARG Z N 1
ATOM 1127 C CA . ARG C 3 92 ? 14.186 -1.937 5.836 1 60.75 92 ARG Z CA 1
ATOM 1128 C C . ARG C 3 92 ? 13.871 -2.944 6.935 1 61.72 92 ARG Z C 1
ATOM 1129 O O . ARG C 3 92 ? 13.137 -3.89 6.686 1 62.06 92 ARG Z O 1
ATOM 1137 N N . ARG C 3 93 ? 14.383 -2.727 8.155 1 62.11 93 ARG Z N 1
ATOM 1138 C CA . ARG C 3 93 ? 14.107 -3.626 9.274 1 63.89 93 ARG Z CA 1
ATOM 1139 C C . ARG C 3 93 ? 12.615 -3.642 9.634 1 65.3 93 ARG Z C 1
ATOM 1140 O O . ARG C 3 93 ? 12.066 -4.693 9.946 1 66.26 93 ARG Z O 1
ATOM 1148 N N . GLU C 3 94 ? 11.969 -2.48 9.552 1 65.37 94 GLU Z N 1
ATOM 1149 C CA . GLU C 3 94 ? 10.556 -2.287 9.84 1 66.41 94 GLU Z CA 1
ATOM 1150 C C . GLU C 3 94 ? 9.686 -3.04 8.826 1 66.7 94 GLU Z C 1
ATOM 1151 O O . GLU C 3 94 ? 8.709 -3.674 9.215 1 67.56 94 GLU Z O 1
ATOM 1157 N N . ARG C 3 95 ? 10.055 -3.001 7.541 1 66.05 95 ARG Z N 1
ATOM 1158 C CA . ARG C 3 95 ? 9.304 -3.705 6.503 1 67.1 95 ARG Z CA 1
ATOM 1159 C C . ARG C 3 95 ? 9.478 -5.22 6.608 1 67.9 95 ARG Z C 1
ATOM 1160 O O . ARG C 3 95 ? 8.546 -5.969 6.327 1 68.85 95 ARG Z O 1
ATOM 1168 N N . ARG C 3 96 ? 10.668 -5.667 6.996 1 67 96 ARG Z N 1
ATOM 1169 C CA . ARG C 3 96 ? 10.945 -7.079 7.164 1 67.98 96 ARG Z CA 1
ATOM 1170 C C . ARG C 3 96 ? 10.193 -7.629 8.387 1 68.63 96 ARG Z C 1
ATOM 1171 O O . ARG C 3 96 ? 9.65 -8.731 8.314 1 69.4 96 ARG Z O 1
ATOM 1179 N N . GLN C 3 97 ? 10.086 -6.836 9.471 1 68.41 97 GLN Z N 1
ATOM 1180 C CA . GLN C 3 97 ? 9.343 -7.275 10.646 1 69.55 97 GLN Z CA 1
ATOM 1181 C C . GLN C 3 97 ? 7.816 -7.273 10.381 1 70.25 97 GLN Z C 1
ATOM 1182 O O . GLN C 3 97 ? 7.106 -8.137 10.89 1 71.25 97 GLN Z O 1
ATOM 1188 N N . ALA C 3 98 ? 7.327 -6.345 9.547 1 69.22 98 ALA Z N 1
ATOM 1189 C CA . ALA C 3 98 ? 5.909 -6.309 9.186 1 69.76 98 ALA Z CA 1
ATOM 1190 C C . ALA C 3 98 ? 5.553 -7.46 8.227 1 70.15 98 ALA Z C 1
ATOM 1191 O O . ALA C 3 98 ? 4.416 -7.933 8.229 1 71.05 98 ALA Z O 1
ATOM 1193 N N . ASN C 3 99 ? 6.516 -7.901 7.399 1 69.38 99 ASN Z N 1
ATOM 1194 C CA . ASN C 3 99 ? 6.303 -9.04 6.505 1 70.07 99 ASN Z CA 1
ATOM 1195 C C . ASN C 3 99 ? 6.287 -10.376 7.288 1 70.55 99 ASN Z C 1
ATOM 1196 O O . ASN C 3 99 ? 5.668 -11.344 6.845 1 71.48 99 ASN Z O 1
ATOM 1201 N N . LEU C 3 100 ? 6.977 -10.425 8.437 1 69.71 100 LEU Z N 1
ATOM 1202 C CA . LEU C 3 100 ? 7.009 -11.583 9.328 1 70.55 100 LEU Z CA 1
ATOM 1203 C C . LEU C 3 100 ? 5.623 -11.744 9.993 1 71.08 100 LEU Z C 1
ATOM 1204 O O . LEU C 3 100 ? 5.106 -12.86 10.077 1 72.03 100 LEU Z O 1
ATOM 1209 N N . LEU C 3 101 ? 5.008 -10.622 10.399 1 70.4 101 LEU Z N 1
ATOM 1210 C CA . LEU C 3 101 ? 3.674 -10.588 11.004 1 71.44 101 LEU Z CA 1
ATOM 1211 C C . LEU C 3 101 ? 2.622 -10.948 9.951 1 72.56 101 LEU Z C 1
ATOM 1212 O O . LEU C 3 101 ? 1.692 -11.705 10.245 1 74.07 101 LEU Z O 1
ATOM 1217 N N . LYS C 3 102 ? 2.787 -10.432 8.716 1 71.51 102 LYS Z N 1
ATOM 1218 C CA . LYS C 3 102 ? 1.889 -10.722 7.596 1 72.55 102 LYS Z CA 1
ATOM 1219 C C . LYS C 3 102 ? 1.949 -12.211 7.216 1 73 102 LYS Z C 1
ATOM 1220 O O . LYS C 3 102 ? 0.913 -12.806 6.919 1 74.35 102 LYS Z O 1
ATOM 1226 N N . GLY C 3 103 ? 3.146 -12.798 7.271 1 71.67 103 GLY Z N 1
ATOM 1227 C CA . GLY C 3 103 ? 3.365 -14.209 6.977 1 72.37 103 GLY Z CA 1
ATOM 1228 C C . GLY C 3 103 ? 2.736 -15.116 8.02 1 73.49 103 GLY Z C 1
ATOM 1229 O O . GLY C 3 103 ? 2.149 -16.144 7.675 1 74.09 103 GLY Z O 1
ATOM 1230 N N . LYS C 3 104 ? 2.827 -14.717 9.31 1 73.34 104 LYS Z N 1
ATOM 1231 C CA . LYS C 3 104 ? 2.22 -15.448 10.428 1 75.01 104 LYS Z CA 1
ATOM 1232 C C . LYS C 3 104 ? 0.691 -15.445 10.264 1 76.89 104 LYS Z C 1
ATOM 1233 O O . LYS C 3 104 ? 0.046 -16.47 10.484 1 78.48 104 LYS Z O 1
ATOM 1239 N N . GLN C 3 105 ? 0.129 -14.295 9.855 1 76.48 105 GLN Z N 1
ATOM 1240 C CA . GLN C 3 105 ? -1.293 -14.113 9.615 1 78.41 105 GLN Z CA 1
ATOM 1241 C C . GLN C 3 105 ? -1.749 -15.006 8.458 1 78.8 105 GLN Z C 1
ATOM 1242 O O . GLN C 3 105 ? -2.814 -15.618 8.538 1 80.68 105 GLN Z O 1
ATOM 1248 N N . LEU C 3 106 ? -0.935 -15.093 7.393 1 77.03 106 LEU Z N 1
ATOM 1249 C CA . LEU C 3 106 ? -1.21 -15.931 6.226 1 77.38 106 LEU Z CA 1
ATOM 1250 C C . LEU C 3 106 ? -1.213 -17.429 6.578 1 78.05 106 LEU Z C 1
ATOM 1251 O O . LEU C 3 106 ? -2.063 -18.171 6.076 1 79.24 106 LEU Z O 1
ATOM 1256 N N . LEU C 3 107 ? -0.29 -17.872 7.455 1 77.25 107 LEU Z N 1
ATOM 1257 C CA . LEU C 3 107 ? -0.275 -19.274 7.885 1 78.83 107 LEU Z CA 1
ATOM 1258 C C . LEU C 3 107 ? -1.551 -19.584 8.678 1 80.67 107 LEU Z C 1
ATOM 1259 O O . LEU C 3 107 ? -2.129 -20.657 8.499 1 82.27 107 LEU Z O 1
ATOM 1264 N N . ARG C 3 108 ? -2.025 -18.623 9.504 1 80.12 108 ARG Z N 1
ATOM 1265 C CA . ARG C 3 108 ? -3.26 -18.78 10.273 1 81.65 108 ARG Z CA 1
ATOM 1266 C C . ARG C 3 108 ? -4.485 -18.888 9.373 1 82.3 108 ARG Z C 1
ATOM 1267 O O . ARG C 3 108 ? -5.419 -19.614 9.701 1 84.69 108 ARG Z O 1
ATOM 1275 N N . GLU C 3 109 ? -4.467 -18.227 8.216 1 80.35 109 GLU Z N 1
ATOM 1276 C CA . GLU C 3 109 ? -5.57 -18.297 7.257 1 80.89 109 GLU Z CA 1
ATOM 1277 C C . GLU C 3 109 ? -5.493 -19.49 6.282 1 80.44 109 GLU Z C 1
ATOM 1278 O O . GLU C 3 109 ? -6.307 -19.569 5.357 1 81.86 109 GLU Z O 1
ATOM 1284 N N . GLY C 3 110 ? -4.531 -20.392 6.48 1 78.27 110 GLY Z N 1
ATOM 1285 C CA . GLY C 3 110 ? -4.35 -21.553 5.615 1 78.1 110 GLY Z CA 1
ATOM 1286 C C . GLY C 3 110 ? -3.542 -21.284 4.356 1 75.91 110 GLY Z C 1
ATOM 1287 O O . GLY C 3 110 ? -3.263 -22.206 3.579 1 76.05 110 GLY Z O 1
ATOM 1288 N N . LYS C 3 111 ? -3.154 -20.008 4.135 1 73.89 111 LYS Z N 1
ATOM 1289 C CA . LYS C 3 111 ? -2.392 -19.615 2.962 1 72.15 111 LYS Z CA 1
ATOM 1290 C C . LYS C 3 111 ? -0.914 -19.875 3.189 1 70.11 111 LYS Z C 1
ATOM 1291 O O . LYS C 3 111 ? -0.148 -18.937 3.38 1 68.29 111 LYS Z O 1
ATOM 1297 N N . VAL C 3 112 ? -0.52 -21.163 3.14 1 69.86 112 VAL Z N 1
ATOM 1298 C CA . VAL C 3 112 ? 0.847 -21.62 3.392 1 68.98 112 VAL Z CA 1
ATOM 1299 C C . VAL C 3 112 ? 1.848 -21.18 2.314 1 67.1 112 VAL Z C 1
ATOM 1300 O O . VAL C 3 112 ? 2.929 -20.718 2.647 1 64.89 112 VAL Z O 1
ATOM 1304 N N . SER C 3 113 ? 1.488 -21.322 1.037 1 68.53 113 SER Z N 1
ATOM 1305 C CA . SER C 3 113 ? 2.367 -20.932 -0.066 1 68.58 113 SER Z CA 1
ATOM 1306 C C . SER C 3 113 ? 2.609 -19.422 -0.063 1 67.33 113 SER Z C 1
ATOM 1307 O O . SER C 3 113 ? 3.759 -18.99 -0.208 1 65.98 113 SER Z O 1
ATOM 1310 N N . GLU C 3 114 ? 1.548 -18.618 0.184 1 67.28 114 GLU Z N 1
ATOM 1311 C CA . GLU C 3 114 ? 1.717 -17.169 0.252 1 66.31 114 GLU Z CA 1
ATOM 1312 C C . GLU C 3 114 ? 2.543 -16.754 1.463 1 64.57 114 GLU Z C 1
ATOM 1313 O O . GLU C 3 114 ? 3.328 -15.803 1.374 1 63.11 114 GLU Z O 1
ATOM 1319 N N . ALA C 3 115 ? 2.384 -17.474 2.594 1 64.05 115 ALA Z N 1
ATOM 1320 C CA . ALA C 3 115 ? 3.16 -17.184 3.801 1 62.65 115 ALA Z CA 1
ATOM 1321 C C . ALA C 3 115 ? 4.63 -17.52 3.588 1 60.7 115 ALA Z C 1
ATOM 1322 O O . ALA C 3 115 ? 5.484 -16.748 4.015 1 60.21 115 ALA Z O 1
ATOM 1324 N N . ARG C 3 116 ? 4.932 -18.645 2.914 1 60.16 116 ARG Z N 1
ATOM 1325 C CA . ARG C 3 116 ? 6.31 -19.042 2.64 1 59.43 116 ARG Z CA 1
ATOM 1326 C C . ARG C 3 116 ? 7.007 -17.97 1.773 1 58.83 116 ARG Z C 1
ATOM 1327 O O . ARG C 3 116 ? 8.161 -17.652 2.041 1 57.48 116 ARG Z O 1
ATOM 1335 N N . GLU C 3 117 ? 6.285 -17.366 0.797 1 59.53 117 GLU Z N 1
ATOM 1336 C CA . GLU C 3 117 ? 6.799 -16.263 -0.029 1 59.85 117 GLU Z CA 1
ATOM 1337 C C . GLU C 3 117 ? 7.103 -15.052 0.87 1 59.77 117 GLU Z C 1
ATOM 1338 O O . GLU C 3 117 ? 8.202 -14.493 0.791 1 59.16 117 GLU Z O 1
ATOM 1344 N N . CYS C 3 118 ? 6.141 -14.678 1.744 1 60.41 118 CYS Z N 1
ATOM 1345 C CA . CYS C 3 118 ? 6.241 -13.578 2.711 1 60.31 118 CYS Z CA 1
ATOM 1346 C C . CYS C 3 118 ? 7.511 -13.67 3.543 1 59.59 118 CYS Z C 1
ATOM 1347 O O . CYS C 3 118 ? 8.168 -12.66 3.774 1 58.44 118 CYS Z O 1
ATOM 1350 N N . PHE C 3 119 ? 7.829 -14.875 4.04 1 60.28 119 PHE Z N 1
ATOM 1351 C CA . PHE C 3 119 ? 8.995 -15.07 4.892 1 60.39 119 PHE Z CA 1
ATOM 1352 C C . PHE C 3 119 ? 10.293 -14.737 4.182 1 59.31 119 PHE Z C 1
ATOM 1353 O O . PHE C 3 119 ? 11.211 -14.227 4.821 1 58.29 119 PHE Z O 1
ATOM 1361 N N . THR C 3 120 ? 10.358 -14.956 2.855 1 59.37 120 THR Z N 1
ATOM 1362 C CA . THR C 3 120 ? 11.562 -14.642 2.093 1 59.3 120 THR Z CA 1
ATOM 1363 C C . THR C 3 120 ? 11.84 -13.128 2.08 1 59.47 120 THR Z C 1
ATOM 1364 O O . THR C 3 120 ? 13.004 -12.738 2.029 1 59.53 120 THR Z O 1
ATOM 1368 N N . ARG C 3 121 ? 10.804 -12.283 2.217 1 59.62 121 ARG Z N 1
ATOM 1369 C CA . ARG C 3 121 ? 10.97 -10.829 2.318 1 59.54 121 ARG Z CA 1
ATOM 1370 C C . ARG C 3 121 ? 10.946 -10.356 3.793 1 59.66 121 ARG Z C 1
ATOM 1371 O O . ARG C 3 121 ? 10.609 -9.202 4.063 1 59.4 121 ARG Z O 1
ATOM 1379 N N . SER C 3 122 ? 11.291 -11.231 4.74 1 59.69 122 SER Z N 1
ATOM 1380 C CA . SER C 3 122 ? 11.251 -10.885 6.171 1 60.21 122 SER Z CA 1
ATOM 1381 C C . SER C 3 122 ? 12.578 -11.164 6.896 1 59.4 122 SER Z C 1
ATOM 1382 O O . SER C 3 122 ? 12.611 -11.15 8.128 1 59.77 122 SER Z O 1
ATOM 1385 N N . ILE C 3 123 ? 13.65 -11.436 6.147 1 57.95 123 ILE Z N 1
ATOM 1386 C CA . ILE C 3 123 ? 14.919 -11.852 6.701 1 57.66 123 ILE Z CA 1
ATOM 1387 C C . ILE C 3 123 ? 15.964 -10.745 6.735 1 56.73 123 ILE Z C 1
ATOM 1388 O O . ILE C 3 123 ? 16.116 -9.997 5.778 1 56.59 123 ILE Z O 1
ATOM 1393 N N . ASN C 3 124 ? 16.719 -10.682 7.824 1 55.86 124 ASN Z N 1
ATOM 1394 C CA . ASN C 3 124 ? 17.821 -9.755 7.947 1 54.95 124 ASN Z CA 1
ATOM 1395 C C . ASN C 3 124 ? 19.12 -10.56 7.791 1 53.24 124 ASN Z C 1
ATOM 1396 O O . ASN C 3 124 ? 19.269 -11.62 8.406 1 53.75 124 ASN Z O 1
ATOM 1401 N N . ILE C 3 125 ? 20.044 -10.075 6.959 1 50.95 125 ILE Z N 1
ATOM 1402 C CA . ILE C 3 125 ? 21.338 -10.724 6.831 1 49.52 125 ILE Z CA 1
ATOM 1403 C C . ILE C 3 125 ? 22.209 -10.073 7.888 1 47.87 125 ILE Z C 1
ATOM 1404 O O . ILE C 3 125 ? 22.542 -8.889 7.793 1 47.87 125 ILE Z O 1
ATOM 1409 N N . THR C 3 126 ? 22.522 -10.829 8.927 1 46.38 126 THR Z N 1
ATOM 1410 C CA . THR C 3 126 ? 23.307 -10.339 10.052 1 45.32 126 THR Z CA 1
ATOM 1411 C C . THR C 3 126 ? 24.82 -10.599 9.868 1 43.64 126 THR Z C 1
ATOM 1412 O O . THR C 3 126 ? 25.21 -11.43 9.041 1 44.06 126 THR Z O 1
ATOM 1416 N N . HIS C 3 127 ? 25.665 -9.92 10.655 1 41.96 127 HIS Z N 1
ATOM 1417 C CA . HIS C 3 127 ? 27.103 -10.179 10.626 1 41.56 127 HIS Z CA 1
ATOM 1418 C C . HIS C 3 127 ? 27.383 -11.607 11.146 1 41.53 127 HIS Z C 1
ATOM 1419 O O . HIS C 3 127 ? 28.342 -12.222 10.706 1 41.62 127 HIS Z O 1
ATOM 1426 N N . ALA C 3 128 ? 26.543 -12.134 12.06 1 41.16 128 ALA Z N 1
ATOM 1427 C CA . ALA C 3 128 ? 26.667 -13.49 12.599 1 41.3 128 ALA Z CA 1
ATOM 1428 C C . ALA C 3 128 ? 26.443 -14.531 11.509 1 40.61 128 ALA Z C 1
ATOM 1429 O O . ALA C 3 128 ? 27.049 -15.588 11.557 1 41.3 128 ALA Z O 1
ATOM 1431 N N . MET C 3 129 ? 25.565 -14.25 10.549 1 39.64 129 MET Z N 1
ATOM 1432 C CA . MET C 3 129 ? 25.326 -15.15 9.409 1 39.53 129 MET Z CA 1
ATOM 1433 C C . MET C 3 129 ? 26.527 -15.083 8.473 1 38.97 129 MET Z C 1
ATOM 1434 O O . MET C 3 129 ? 27.048 -16.115 8.075 1 39.5 129 MET Z O 1
ATOM 1439 N N . ALA C 3 130 ? 27.033 -13.873 8.219 1 38.26 130 ALA Z N 1
ATOM 1440 C CA . ALA C 3 130 ? 28.202 -13.649 7.39 1 38.64 130 ALA Z CA 1
ATOM 1441 C C . ALA C 3 130 ? 29.427 -14.326 7.982 1 40.29 130 ALA Z C 1
ATOM 1442 O O . ALA C 3 130 ? 30.173 -14.986 7.27 1 40.05 130 ALA Z O 1
ATOM 1444 N N . HIS C 3 131 ? 29.608 -14.219 9.3 1 42.16 131 HIS Z N 1
ATOM 1445 C CA . HIS C 3 131 ? 30.729 -14.83 9.985 1 44.44 131 HIS Z CA 1
ATOM 1446 C C . HIS C 3 131 ? 30.728 -16.353 9.863 1 45.88 131 HIS Z C 1
ATOM 1447 O O . HIS C 3 131 ? 31.801 -16.932 9.696 1 46.55 131 HIS Z O 1
ATOM 1454 N N . LYS C 3 132 ? 29.546 -17 9.864 1 46.32 132 LYS Z N 1
ATOM 1455 C CA . LYS C 3 132 ? 29.477 -18.456 9.663 1 47.94 132 LYS Z CA 1
ATOM 1456 C C . LYS C 3 132 ? 30.025 -18.822 8.278 1 47.84 132 LYS Z C 1
ATOM 1457 O O . LYS C 3 132 ? 30.785 -19.781 8.161 1 49.04 132 LYS Z O 1
ATOM 1463 N N . VAL C 3 133 ? 29.646 -18.044 7.236 1 45.95 133 VAL Z N 1
ATOM 1464 C CA . VAL C 3 133 ? 30.144 -18.241 5.875 1 45.43 133 VAL Z CA 1
ATOM 1465 C C . VAL C 3 133 ? 31.646 -18.004 5.849 1 45.97 133 VAL Z C 1
ATOM 1466 O O . VAL C 3 133 ? 32.365 -18.79 5.252 1 46.75 133 VAL Z O 1
ATOM 1470 N N . ILE C 3 134 ? 32.128 -16.96 6.551 1 45.84 134 ILE Z N 1
ATOM 1471 C CA . ILE C 3 134 ? 33.552 -16.641 6.655 1 46.58 134 ILE Z CA 1
ATOM 1472 C C . ILE C 3 134 ? 34.332 -17.83 7.213 1 49.44 134 ILE Z C 1
ATOM 1473 O O . ILE C 3 134 ? 35.315 -18.247 6.599 1 49.91 134 ILE Z O 1
ATOM 1478 N N . LYS C 3 135 ? 33.867 -18.401 8.342 1 51.19 135 LYS Z N 1
ATOM 1479 C CA . LYS C 3 135 ? 34.517 -19.555 8.974 1 53.9 135 LYS Z CA 1
ATOM 1480 C C . LYS C 3 135 ? 34.555 -20.747 8.008 1 54.74 135 LYS Z C 1
ATOM 1481 O O . LYS C 3 135 ? 35.623 -21.327 7.817 1 55.36 135 LYS Z O 1
ATOM 1487 N N . ALA C 3 136 ? 33.41 -21.071 7.357 1 54.56 136 ALA Z N 1
ATOM 1488 C CA . ALA C 3 136 ? 33.322 -22.184 6.4 1 55.63 136 ALA Z CA 1
ATOM 1489 C C . ALA C 3 136 ? 34.295 -22.008 5.229 1 56.1 136 ALA Z C 1
ATOM 1490 O O . ALA C 3 136 ? 34.96 -22.968 4.829 1 56.86 136 ALA Z O 1
ATOM 1492 N N . ALA C 3 137 ? 34.394 -20.779 4.699 1 55.4 137 ALA Z N 1
ATOM 1493 C CA . ALA C 3 137 ? 35.288 -20.461 3.592 1 55.57 137 ALA Z CA 1
ATOM 1494 C C . ALA C 3 137 ? 36.751 -20.508 4.041 1 56.73 137 ALA Z C 1
ATOM 1495 O O . ALA C 3 137 ? 37.585 -21.054 3.326 1 56.85 137 ALA Z O 1
ATOM 1497 N N . ARG C 3 138 ? 37.065 -19.972 5.231 1 57.4 138 ARG Z N 1
ATOM 1498 C CA . ARG C 3 138 ? 38.441 -19.986 5.736 1 59.36 138 ARG Z CA 1
ATOM 1499 C C . ARG C 3 138 ? 39.013 -21.384 5.933 1 60.85 138 ARG Z C 1
ATOM 1500 O O . ARG C 3 138 ? 40.185 -21.591 5.631 1 61.56 138 ARG Z O 1
ATOM 1508 N N . SER C 3 139 ? 38.191 -22.351 6.369 1 61.27 139 SER Z N 1
ATOM 1509 C CA . SER C 3 139 ? 38.641 -23.735 6.533 1 62.68 139 SER Z CA 1
ATOM 1510 C C . SER C 3 139 ? 39.049 -24.341 5.17 1 63.25 139 SER Z C 1
ATOM 1511 O O . SER C 3 139 ? 39.975 -25.153 5.107 1 65.1 139 SER Z O 1
ATOM 1514 N N . GLN C 3 140 ? 38.38 -23.915 4.079 1 60.94 140 GLN Z N 1
ATOM 1515 C CA . GLN C 3 140 ? 38.699 -24.319 2.714 1 59.7 140 GLN Z CA 1
ATOM 1516 C C . GLN C 3 140 ? 39.885 -23.524 2.114 1 58.23 140 GLN Z C 1
ATOM 1517 O O . GLN C 3 140 ? 40.179 -23.681 0.941 1 58.45 140 GLN Z O 1
ATOM 1523 N N . GLY C 3 141 ? 40.538 -22.674 2.9 1 57.1 141 GLY Z N 1
ATOM 1524 C CA . GLY C 3 141 ? 41.63 -21.841 2.414 1 55.89 141 GLY Z CA 1
ATOM 1525 C C . GLY C 3 141 ? 41.166 -20.617 1.638 1 52.95 141 GLY Z C 1
ATOM 1526 O O . GLY C 3 141 ? 41.965 -19.999 0.937 1 52.47 141 GLY Z O 1
ATOM 1527 N N . VAL C 3 142 ? 39.89 -20.221 1.798 1 50.84 142 VAL Z N 1
ATOM 1528 C CA . VAL C 3 142 ? 39.324 -19.08 1.068 1 49.37 142 VAL Z CA 1
ATOM 1529 C C . VAL C 3 142 ? 39.409 -17.773 1.871 1 47.77 142 VAL Z C 1
ATOM 1530 O O . VAL C 3 142 ? 38.88 -17.688 2.983 1 47.32 142 VAL Z O 1
ATOM 1534 N N . ASP C 3 143 ? 40.081 -16.752 1.294 1 46.96 143 ASP Z N 1
ATOM 1535 C CA . ASP C 3 143 ? 40.239 -15.424 1.918 1 46.4 143 ASP Z CA 1
ATOM 1536 C C . ASP C 3 143 ? 38.902 -14.673 1.966 1 44.27 143 ASP Z C 1
ATOM 1537 O O . ASP C 3 143 ? 38.165 -14.619 0.961 1 43.93 143 ASP Z O 1
ATOM 1542 N N . CYS C 3 144 ? 38.627 -14.061 3.111 1 42.88 144 CYS Z N 1
ATOM 1543 C CA . CYS C 3 144 ? 37.431 -13.267 3.386 1 41.66 144 CYS Z CA 1
ATOM 1544 C C . CYS C 3 144 ? 37.785 -11.842 3.825 1 40.58 144 CYS Z C 1
ATOM 1545 O O . CYS C 3 144 ? 38.81 -11.624 4.468 1 40.93 144 CYS Z O 1
ATOM 1548 N N . LEU C 3 145 ? 36.96 -10.865 3.439 1 38.96 145 LEU Z N 1
ATOM 1549 C CA . LEU C 3 145 ? 37.223 -9.473 3.77 1 37.47 145 LEU Z CA 1
ATOM 1550 C C . LEU C 3 145 ? 35.928 -8.695 3.97 1 35.35 145 LEU Z C 1
ATOM 1551 O O . LEU C 3 145 ? 35.1 -8.598 3.057 1 35.09 145 LEU Z O 1
ATOM 1556 N N . VAL C 3 146 ? 35.737 -8.165 5.17 1 33.27 146 VAL Z N 1
ATOM 1557 C CA . VAL C 3 146 ? 34.574 -7.342 5.445 1 32.02 146 VAL Z CA 1
ATOM 1558 C C . VAL C 3 146 ? 34.96 -5.905 5.136 1 31.63 146 VAL Z C 1
ATOM 1559 O O . VAL C 3 146 ? 35.869 -5.358 5.748 1 31.79 146 VAL Z O 1
ATOM 1563 N N . ALA C 3 147 ? 34.255 -5.277 4.201 1 30.15 147 ALA Z N 1
ATOM 1564 C CA . ALA C 3 147 ? 34.504 -3.896 3.828 1 29.53 147 ALA Z CA 1
ATOM 1565 C C . ALA C 3 147 ? 34.248 -3.003 5.018 1 29.81 147 ALA Z C 1
ATOM 1566 O O . ALA C 3 147 ? 33.306 -3.26 5.781 1 30.3 147 ALA Z O 1
ATOM 1568 N N . PRO C 3 148 ? 34.978 -1.885 5.157 1 29.4 148 PRO Z N 1
ATOM 1569 C CA . PRO C 3 148 ? 34.673 -0.97 6.272 1 30.05 148 PRO Z CA 1
ATOM 1570 C C . PRO C 3 148 ? 33.246 -0.456 6.12 1 29.56 148 PRO Z C 1
ATOM 1571 O O . PRO C 3 148 ? 32.515 -0.467 7.089 1 29.99 148 PRO Z O 1
ATOM 1575 N N . TYR C 3 149 ? 32.804 -0.179 4.863 1 27.96 149 TYR Z N 1
ATOM 1576 C CA . TYR C 3 149 ? 31.452 0.308 4.568 1 27.33 149 TYR Z CA 1
ATOM 1577 C C . TYR C 3 149 ? 30.774 -0.599 3.499 1 26.72 149 TYR Z C 1
ATOM 1578 O O . TYR C 3 149 ? 30.608 -1.78 3.78 1 27.03 149 TYR Z O 1
ATOM 1587 N N . GLU C 3 150 ? 30.475 -0.112 2.276 1 25.18 150 GLU Z N 1
ATOM 1588 C CA . GLU C 3 150 ? 29.87 -0.973 1.272 1 24.22 150 GLU Z CA 1
ATOM 1589 C C . GLU C 3 150 ? 30.879 -1.849 0.64 1 23.64 150 GLU Z C 1
ATOM 1590 O O . GLU C 3 150 ? 31.978 -1.397 0.289 1 23.7 150 GLU Z O 1
ATOM 1596 N N . ALA C 3 151 ? 30.48 -3.1 0.415 1 22.69 151 ALA Z N 1
ATOM 1597 C CA . ALA C 3 151 ? 31.27 -4.056 -0.326 1 23.26 151 ALA Z CA 1
ATOM 1598 C C . ALA C 3 151 ? 31.465 -3.559 -1.757 1 23.24 151 ALA Z C 1
ATOM 1599 O O . ALA C 3 151 ? 32.531 -3.782 -2.301 1 23.97 151 ALA Z O 1
ATOM 1601 N N . ASP C 3 152 ? 30.526 -2.769 -2.329 1 22.78 152 ASP Z N 1
ATOM 1602 C CA . ASP C 3 152 ? 30.666 -2.241 -3.7 1 23.87 152 ASP Z CA 1
ATOM 1603 C C . ASP C 3 152 ? 31.997 -1.485 -3.862 1 24.57 152 ASP Z C 1
ATOM 1604 O O . ASP C 3 152 ? 32.731 -1.725 -4.817 1 24.84 152 ASP Z O 1
ATOM 1609 N N . ALA C 3 153 ? 32.306 -0.596 -2.907 1 24.36 153 ALA Z N 1
ATOM 1610 C CA . ALA C 3 153 ? 33.541 0.179 -2.938 1 24.99 153 ALA Z CA 1
ATOM 1611 C C . ALA C 3 153 ? 34.749 -0.726 -2.716 1 25.43 153 ALA Z C 1
ATOM 1612 O O . ALA C 3 153 ? 35.732 -0.597 -3.428 1 25.18 153 ALA Z O 1
ATOM 1614 N N . GLN C 3 154 ? 34.663 -1.674 -1.772 1 25.64 154 GLN Z N 1
ATOM 1615 C CA . GLN C 3 154 ? 35.769 -2.593 -1.495 1 26.4 154 GLN Z CA 1
ATOM 1616 C C . GLN C 3 154 ? 36.106 -3.445 -2.712 1 26.9 154 GLN Z C 1
ATOM 1617 O O . GLN C 3 154 ? 37.288 -3.629 -3.048 1 27.67 154 GLN Z O 1
ATOM 1623 N N . LEU C 3 155 ? 35.065 -3.962 -3.378 1 26.56 155 LEU Z N 1
ATOM 1624 C CA . LEU C 3 155 ? 35.188 -4.766 -4.597 1 26.55 155 LEU Z CA 1
ATOM 1625 C C . LEU C 3 155 ? 35.805 -3.916 -5.682 1 26.56 155 LEU Z C 1
ATOM 1626 O O . LEU 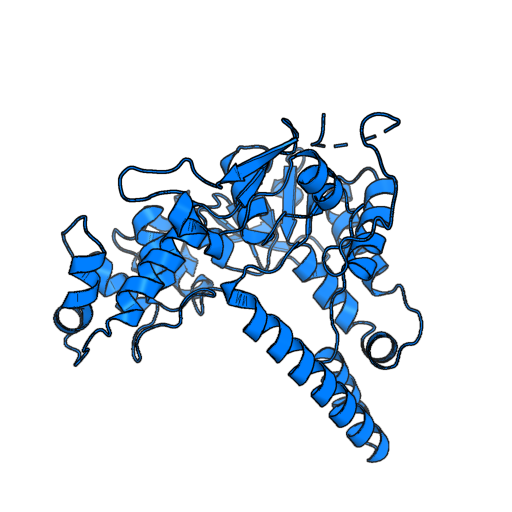C 3 155 ? 36.749 -4.375 -6.322 1 26.76 155 LEU Z O 1
ATOM 1631 N N . ALA C 3 156 ? 35.334 -2.662 -5.851 1 26.68 156 ALA Z N 1
ATOM 1632 C CA . ALA C 3 156 ? 35.903 -1.765 -6.872 1 28.47 156 ALA Z CA 1
ATOM 1633 C C . ALA C 3 156 ? 37.388 -1.504 -6.615 1 31.58 156 ALA Z C 1
ATOM 1634 O O . ALA C 3 156 ? 38.167 -1.423 -7.567 1 33.26 156 ALA Z O 1
ATOM 1636 N N . TYR C 3 157 ? 37.768 -1.374 -5.346 1 32.06 157 TYR Z N 1
ATOM 1637 C CA . TYR C 3 157 ? 39.149 -1.202 -4.932 1 34.36 157 TYR Z CA 1
ATOM 1638 C C . TYR C 3 157 ? 39.965 -2.419 -5.322 1 35.36 157 TYR Z C 1
ATOM 1639 O O . TYR C 3 157 ? 41 -2.251 -5.937 1 36.61 157 TYR Z O 1
ATOM 1648 N N . LEU C 3 158 ? 39.52 -3.629 -4.965 1 35.3 158 LEU Z N 1
ATOM 1649 C CA . LEU C 3 158 ? 40.242 -4.855 -5.294 1 36.73 158 LEU Z CA 1
ATOM 1650 C C . LEU C 3 158 ? 40.51 -5.041 -6.78 1 38.08 158 LEU Z C 1
ATOM 1651 O O . LEU C 3 158 ? 41.563 -5.572 -7.149 1 38.99 158 LEU Z O 1
ATOM 1656 N N . ASN C 3 159 ? 39.553 -4.627 -7.633 1 38.06 159 ASN Z N 1
ATOM 1657 C CA . ASN C 3 159 ? 39.664 -4.733 -9.087 1 38.89 159 ASN Z CA 1
ATOM 1658 C C . ASN C 3 159 ? 40.552 -3.608 -9.637 1 41.63 159 ASN Z C 1
ATOM 1659 O O . ASN C 3 159 ? 41.453 -3.872 -10.428 1 42.74 159 ASN Z O 1
ATOM 1664 N N . LYS C 3 160 ? 40.33 -2.361 -9.197 1 42.58 160 LYS Z N 1
ATOM 1665 C CA . LYS C 3 160 ? 41.147 -1.236 -9.635 1 44.32 160 LYS Z CA 1
ATOM 1666 C C . LYS C 3 160 ? 42.611 -1.402 -9.246 1 46.26 160 LYS Z C 1
ATOM 1667 O O . LYS C 3 160 ? 43.47 -0.983 -10.011 1 47.97 160 LYS Z O 1
ATOM 1673 N N . ALA C 3 161 ? 42.898 -2.022 -8.081 1 45.96 161 ALA Z N 1
ATOM 1674 C CA . ALA C 3 161 ? 44.262 -2.246 -7.585 1 47.01 161 ALA Z CA 1
ATOM 1675 C C . ALA C 3 161 ? 44.997 -3.408 -8.309 1 48.27 161 ALA Z C 1
ATOM 1676 O O . ALA C 3 161 ? 46.22 -3.483 -8.253 1 50.18 161 ALA Z O 1
ATOM 1678 N N . GLY C 3 162 ? 44.257 -4.308 -8.938 1 46.83 162 GLY Z N 1
ATOM 1679 C CA . GLY C 3 162 ? 44.849 -5.44 -9.644 1 46.82 162 GLY Z CA 1
ATOM 1680 C C . GLY C 3 162 ? 44.87 -6.749 -8.873 1 46.29 162 GLY Z C 1
ATOM 1681 O O . GLY C 3 162 ? 45.259 -7.786 -9.415 1 47.61 162 GLY Z O 1
ATOM 1682 N N . ILE C 3 163 ? 44.429 -6.73 -7.627 1 44.72 163 ILE Z N 1
ATOM 1683 C CA . ILE C 3 163 ? 44.373 -7.913 -6.774 1 44.12 163 ILE Z CA 1
ATOM 1684 C C . ILE C 3 163 ? 43.369 -8.927 -7.355 1 43.51 163 ILE Z C 1
ATOM 1685 O O . ILE C 3 163 ? 43.625 -10.134 -7.358 1 44.25 163 ILE Z O 1
ATOM 1690 N N . VAL C 3 164 ? 42.232 -8.434 -7.882 1 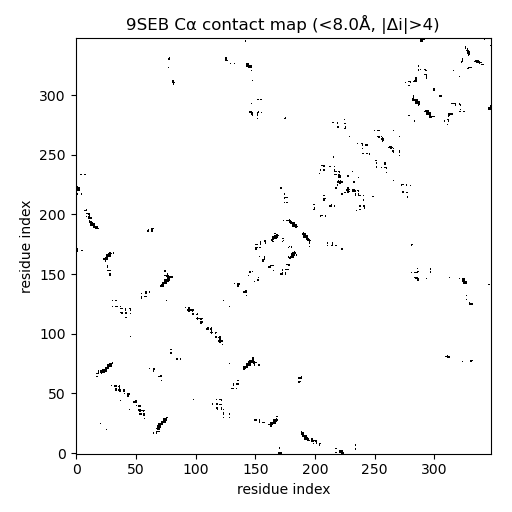41.49 164 VAL Z N 1
ATOM 1691 C CA . VAL C 3 164 ? 41.257 -9.307 -8.514 1 40.08 164 VAL Z CA 1
ATOM 1692 C C . VAL C 3 164 ? 41.034 -8.88 -9.967 1 38.98 164 VAL Z C 1
ATOM 1693 O O . VAL C 3 164 ? 41.179 -7.701 -10.323 1 39.18 164 VAL Z O 1
ATOM 1697 N N . GLN C 3 165 ? 40.774 -9.856 -10.823 1 38 165 GLN Z N 1
ATOM 1698 C CA . GLN C 3 165 ? 40.581 -9.599 -12.235 1 37.93 165 GLN Z CA 1
ATOM 1699 C C . GLN C 3 165 ? 39.117 -9.45 -12.62 1 35.53 165 GLN Z C 1
ATOM 1700 O O . GLN C 3 165 ? 38.847 -8.882 -13.668 1 36 165 GLN Z O 1
ATOM 1706 N N . ALA C 3 166 ? 38.168 -9.91 -11.783 1 33.3 166 ALA Z N 1
ATOM 1707 C CA . ALA C 3 166 ? 36.736 -9.747 -12.072 1 32.06 166 ALA Z CA 1
ATOM 1708 C C . ALA C 3 166 ? 35.928 -9.733 -10.774 1 31.24 166 ALA Z C 1
ATOM 1709 O O . ALA C 3 166 ? 36.378 -10.257 -9.741 1 32.05 166 ALA Z O 1
ATOM 1711 N N . ILE C 3 167 ? 34.754 -9.097 -10.812 1 28.93 167 ILE Z N 1
ATOM 1712 C CA . ILE C 3 167 ? 33.878 -9.006 -9.659 1 27.8 167 ILE Z CA 1
ATOM 1713 C C . ILE C 3 167 ? 32.612 -9.8 -9.944 1 28.09 167 ILE Z C 1
ATOM 1714 O O . ILE C 3 167 ? 31.95 -9.505 -10.923 1 28.42 167 ILE Z O 1
ATOM 1719 N N . ILE C 3 168 ? 32.246 -10.769 -9.093 1 27.38 168 ILE Z N 1
ATOM 1720 C CA . ILE C 3 168 ? 30.993 -11.496 -9.251 1 27.62 168 ILE Z CA 1
ATOM 1721 C C . ILE C 3 168 ? 29.975 -10.768 -8.35 1 27.58 168 ILE Z C 1
ATOM 1722 O O . ILE C 3 168 ? 30.202 -10.603 -7.149 1 27.23 168 ILE Z O 1
ATOM 1727 N N . THR C 3 169 ? 28.885 -10.29 -8.932 1 27.26 169 THR Z N 1
ATOM 1728 C CA . THR C 3 169 ? 27.869 -9.53 -8.197 1 26.96 169 THR Z CA 1
ATOM 1729 C C . THR C 3 169 ? 26.569 -9.491 -9.01 1 27.83 169 THR Z C 1
ATOM 1730 O O . THR C 3 169 ? 26.576 -9.787 -10.195 1 28.14 169 THR Z O 1
ATOM 1734 N N . GLU C 3 170 ? 25.455 -9.131 -8.386 1 29.04 170 GLU Z N 1
ATOM 1735 C CA . GLU C 3 170 ? 24.189 -8.907 -9.117 1 30.65 170 GLU Z CA 1
ATOM 1736 C C . GLU C 3 170 ? 23.871 -7.402 -9.24 1 30.19 170 GLU Z C 1
ATOM 1737 O O . GLU C 3 170 ? 22.837 -7.037 -9.805 1 31.87 170 GLU Z O 1
ATOM 1743 N N . ASP C 3 171 ? 24.754 -6.543 -8.733 1 27.67 171 ASP Z N 1
ATOM 1744 C CA . ASP C 3 171 ? 24.628 -5.099 -8.665 1 25.99 171 ASP Z CA 1
ATOM 1745 C C . ASP C 3 171 ? 25.411 -4.35 -9.761 1 25.46 171 ASP Z C 1
ATOM 1746 O O . ASP C 3 171 ? 26.635 -4.335 -9.739 1 25.16 171 ASP Z O 1
ATOM 1751 N N . SER C 3 172 ? 24.708 -3.653 -10.657 1 25.83 172 SER Z N 1
ATOM 1752 C CA . SER C 3 172 ? 25.32 -2.875 -11.744 1 25.78 172 SER Z CA 1
ATOM 1753 C C . SER C 3 172 ? 26.024 -1.578 -11.282 1 25.37 172 SER Z C 1
ATOM 1754 O O . SER C 3 172 ? 26.683 -0.92 -12.092 1 25.67 172 SER Z O 1
ATOM 1757 N N . ASP C 3 173 ? 25.942 -1.255 -9.979 1 24.56 173 ASP Z N 1
ATOM 1758 C CA . ASP C 3 173 ? 26.691 -0.157 -9.357 1 24.39 173 ASP Z CA 1
ATOM 1759 C C . ASP C 3 173 ? 28.166 -0.352 -9.53 1 24.2 173 ASP Z C 1
ATOM 1760 O O . ASP C 3 173 ? 28.874 0.64 -9.555 1 25.25 173 ASP Z O 1
ATOM 1765 N N . LEU C 3 174 ? 28.648 -1.605 -9.56 1 23.34 174 LEU Z N 1
ATOM 1766 C CA . LEU C 3 174 ? 30.068 -1.917 -9.721 1 24.11 174 LEU Z CA 1
ATOM 1767 C C . LEU C 3 174 ? 30.613 -1.326 -11.031 1 26.49 174 LEU Z C 1
ATOM 1768 O O . LEU C 3 174 ? 31.769 -0.901 -11.065 1 27.28 174 LEU Z O 1
ATOM 1773 N N . LEU C 3 175 ? 29.77 -1.254 -12.091 1 27.26 175 LEU Z N 1
ATOM 1774 C CA . LEU C 3 175 ? 30.174 -0.638 -13.357 1 29.14 175 LEU Z CA 1
ATOM 1775 C C . LEU C 3 175 ? 30.365 0.868 -13.137 1 30.05 175 LEU Z C 1
ATOM 1776 O O . LEU C 3 175 ? 31.353 1.418 -13.597 1 31.45 175 LEU Z O 1
ATOM 1781 N N . ALA C 3 176 ? 29.459 1.512 -12.409 1 29.77 176 ALA Z N 1
ATOM 1782 C CA . ALA C 3 176 ? 29.541 2.941 -12.118 1 30.69 176 ALA Z CA 1
ATOM 1783 C C . ALA C 3 176 ? 30.786 3.276 -11.27 1 32.2 176 ALA Z C 1
ATOM 1784 O O . ALA C 3 176 ? 31.368 4.352 -11.422 1 34.12 176 ALA Z O 1
ATOM 1786 N N . PHE C 3 177 ? 31.181 2.366 -10.38 1 31 177 PHE Z N 1
ATOM 1787 C CA . PHE C 3 177 ? 32.382 2.525 -9.573 1 31.29 177 PHE Z CA 1
ATOM 1788 C C . PHE C 3 177 ? 33.673 2.392 -10.422 1 33.29 177 PHE Z C 1
ATOM 1789 O O . PHE C 3 177 ? 34.733 2.691 -9.919 1 34.87 177 PHE Z O 1
ATOM 1797 N N . GLY C 3 178 ? 33.588 1.909 -11.651 1 33.51 178 GLY Z N 1
ATOM 1798 C CA . GLY C 3 178 ? 34.746 1.798 -12.524 1 34.22 178 GLY Z CA 1
ATOM 1799 C C . GLY C 3 178 ? 35.426 0.457 -12.551 1 34.32 178 GLY Z C 1
ATOM 1800 O O . GLY C 3 178 ? 36.605 0.394 -12.88 1 35.98 178 GLY Z O 1
ATOM 1801 N N . CYS C 3 179 ? 34.707 -0.627 -12.23 1 33.1 179 CYS Z N 1
ATOM 1802 C CA . CYS C 3 179 ? 35.286 -1.969 -12.316 1 32.93 179 CYS Z CA 1
ATOM 1803 C C . CYS C 3 179 ? 35.463 -2.306 -13.772 1 33.68 179 CYS Z C 1
ATOM 1804 O O . CYS C 3 179 ? 34.601 -1.98 -14.575 1 32.81 179 CYS Z O 1
ATOM 1807 N N . LYS C 3 180 ? 36.596 -2.94 -14.118 1 35.1 180 LYS Z N 1
ATOM 1808 C CA . LYS C 3 180 ? 36.936 -3.293 -15.488 1 36.36 180 LYS Z CA 1
ATOM 1809 C C . LYS C 3 180 ? 36.133 -4.496 -15.946 1 35.81 180 LYS Z C 1
ATOM 1810 O O . LYS C 3 180 ? 35.65 -4.487 -17.07 1 36.42 180 LYS Z O 1
ATOM 1816 N N . LYS C 3 181 ? 35.999 -5.535 -15.099 1 34.99 181 LYS Z N 1
ATOM 1817 C CA . LYS C 3 181 ? 35.244 -6.748 -15.444 1 35.11 181 LYS Z CA 1
ATOM 1818 C C . LYS C 3 181 ? 34.276 -7.167 -14.338 1 33.69 181 LYS Z C 1
ATOM 1819 O O . LYS C 3 181 ? 34.673 -7.361 -13.183 1 32.96 181 LYS Z O 1
ATOM 1825 N N . VAL C 3 182 ? 32.983 -7.228 -14.687 1 32.44 182 VAL Z N 1
ATOM 1826 C CA . VAL C 3 182 ? 31.915 -7.556 -13.753 1 31.84 182 VAL Z CA 1
ATOM 1827 C C . VAL C 3 182 ? 31.131 -8.734 -14.299 1 32 182 VAL Z C 1
ATOM 1828 O O . VAL C 3 182 ? 30.7 -8.706 -15.452 1 32.19 182 VAL Z O 1
ATOM 1832 N N . ILE C 3 183 ? 30.967 -9.774 -13.494 1 31.73 183 ILE Z N 1
ATOM 1833 C CA . ILE C 3 183 ? 30.224 -10.973 -13.855 1 32.37 183 ILE Z CA 1
ATOM 1834 C C . ILE C 3 183 ? 28.888 -10.964 -13.142 1 32.7 183 ILE Z C 1
ATOM 1835 O O . ILE C 3 183 ? 28.821 -11.126 -11.921 1 32.32 183 ILE Z O 1
ATOM 1840 N N . LEU C 3 184 ? 27.832 -10.726 -13.9 1 32.87 184 LEU Z N 1
ATOM 1841 C CA . LEU C 3 184 ? 26.463 -10.666 -13.425 1 34.26 184 LEU Z CA 1
ATOM 1842 C C . LEU C 3 184 ? 25.718 -11.961 -13.739 1 35.5 184 LEU Z C 1
ATOM 1843 O O . LEU C 3 184 ? 26.112 -12.7 -14.625 1 36.01 184 LEU Z O 1
ATOM 1848 N N . LYS C 3 185 ? 24.669 -12.253 -12.97 1 36.4 185 LYS Z N 1
ATOM 1849 C CA . LYS C 3 185 ? 23.783 -13.405 -13.139 1 38.23 185 LYS Z CA 1
ATOM 1850 C C . LYS C 3 185 ? 24.465 -14.778 -13.133 1 39.51 185 LYS Z C 1
ATOM 1851 O O . LYS C 3 185 ? 23.998 -15.692 -13.829 1 40.79 185 LYS Z O 1
ATOM 1857 N N . MET C 3 186 ? 25.542 -14.935 -12.366 1 38.82 186 MET Z N 1
ATOM 1858 C CA . MET C 3 186 ? 26.227 -16.219 -12.326 1 39.85 186 MET Z CA 1
ATOM 1859 C C . MET C 3 186 ? 25.419 -17.272 -11.59 1 41.16 186 MET Z C 1
ATOM 1860 O O . MET C 3 186 ? 24.939 -17.016 -10.485 1 41.09 186 MET Z O 1
ATOM 1865 N N . ASP C 3 187 ? 25.242 -18.45 -12.222 1 41.59 187 ASP Z N 1
ATOM 1866 C CA . ASP C 3 187 ? 24.494 -19.555 -11.632 1 42.63 187 ASP Z CA 1
ATOM 1867 C C . ASP C 3 187 ? 25.432 -20.53 -10.891 1 43.36 187 ASP Z C 1
ATOM 1868 O O . ASP C 3 187 ? 26.657 -20.358 -10.921 1 42.67 187 ASP Z O 1
ATOM 1873 N N . GLN C 3 188 ? 24.874 -21.536 -10.2 1 44.99 188 GLN Z N 1
ATOM 1874 C CA . GLN C 3 188 ? 25.688 -22.476 -9.418 1 46.38 188 GLN Z CA 1
ATOM 1875 C C . GLN C 3 188 ? 26.689 -23.284 -10.264 1 46.96 188 GLN Z C 1
ATOM 1876 O O . GLN C 3 188 ? 27.629 -23.855 -9.719 1 47.46 188 GLN Z O 1
ATOM 1882 N N . PHE C 3 189 ? 26.5 -23.321 -11.586 1 46.81 189 PHE Z N 1
ATOM 1883 C CA . PHE C 3 189 ? 27.375 -24.063 -12.488 1 47.16 189 PHE Z CA 1
ATOM 1884 C C . PHE C 3 189 ? 28.509 -23.222 -13.085 1 46.83 189 PHE Z C 1
ATOM 1885 O O . PHE C 3 189 ? 29.362 -23.785 -13.767 1 48.1 189 PHE Z O 1
ATOM 1893 N N . GLY C 3 190 ? 28.495 -21.902 -12.884 1 44.71 190 GLY Z N 1
ATOM 1894 C CA . GLY C 3 190 ? 29.541 -21.034 -13.416 1 43.36 190 GLY Z CA 1
ATOM 1895 C C . GLY C 3 190 ? 29.189 -20.273 -14.684 1 42.48 190 GLY Z C 1
ATOM 1896 O O . GLY C 3 190 ? 30.057 -19.615 -15.256 1 41.9 190 GLY Z O 1
ATOM 1897 N N . ASN C 3 191 ? 27.937 -20.351 -15.157 1 42.3 191 ASN Z N 1
ATOM 1898 C CA . ASN C 3 191 ? 27.515 -19.596 -16.355 1 42.52 191 ASN Z CA 1
ATOM 1899 C C . ASN C 3 191 ? 27.073 -18.194 -15.927 1 41.79 191 ASN Z C 1
ATOM 1900 O O . ASN C 3 191 ? 26.278 -18.071 -14.992 1 42.12 191 ASN Z O 1
ATOM 1905 N N . GLY C 3 192 ? 27.522 -17.165 -16.632 1 40.43 192 GLY Z N 1
ATOM 1906 C CA . GLY C 3 192 ? 27.131 -15.798 -16.307 1 39.55 192 GLY Z CA 1
ATOM 1907 C C . GLY C 3 192 ? 27.356 -14.811 -17.424 1 39.48 192 GLY Z C 1
ATOM 1908 O O . GLY C 3 192 ? 27.808 -15.191 -18.506 1 40.39 192 GLY Z O 1
ATOM 1909 N N . LEU C 3 193 ? 27.003 -13.541 -17.187 1 38.37 193 LEU Z N 1
ATOM 1910 C CA . LEU C 3 193 ? 27.12 -12.451 -18.16 1 38.11 193 LEU Z CA 1
ATOM 1911 C C . LEU C 3 193 ? 28.252 -11.542 -17.733 1 36.99 193 LEU Z C 1
ATOM 1912 O O . LEU C 3 193 ? 28.148 -10.882 -16.691 1 36.55 193 LEU Z O 1
ATOM 1917 N N . GLU C 3 194 ? 29.287 -11.443 -18.544 1 35.86 194 GLU Z N 1
ATOM 1918 C CA . GLU C 3 194 ? 30.409 -10.583 -18.233 1 35.61 194 GLU Z CA 1
ATOM 1919 C C . GLU C 3 194 ? 30.317 -9.232 -18.961 1 35.25 194 GLU Z C 1
ATOM 1920 O O . GLU C 3 194 ? 30.078 -9.184 -20.162 1 34.5 194 GLU Z O 1
ATOM 1926 N N . ILE C 3 195 ? 30.508 -8.14 -18.226 1 34.48 195 ILE Z N 1
ATOM 1927 C CA . ILE C 3 195 ? 30.572 -6.818 -18.81 1 35.41 195 ILE Z CA 1
ATOM 1928 C C . ILE C 3 195 ? 32.011 -6.324 -18.708 1 35.9 195 ILE Z C 1
ATOM 1929 O O . ILE C 3 195 ? 32.607 -6.399 -17.637 1 35.53 195 ILE Z O 1
ATOM 1934 N N . ASP C 3 196 ? 32.586 -5.881 -19.836 1 36.45 196 ASP Z N 1
ATOM 1935 C CA . ASP C 3 196 ? 33.944 -5.364 -19.823 1 37.77 196 ASP Z CA 1
ATOM 1936 C C . ASP C 3 196 ? 33.859 -3.878 -20.118 1 37.13 196 ASP Z C 1
ATOM 1937 O O . ASP C 3 196 ? 33.307 -3.492 -21.152 1 37.04 196 ASP Z O 1
ATOM 1942 N N . GLN C 3 197 ? 34.466 -3.057 -19.262 1 35.77 197 GLN Z N 1
ATOM 1943 C CA . GLN C 3 197 ? 34.505 -1.611 -19.419 1 35.89 197 GLN Z CA 1
ATOM 1944 C C . GLN C 3 197 ? 35.112 -1.204 -20.767 1 36.52 197 GLN Z C 1
ATOM 1945 O O . GLN C 3 197 ? 34.678 -0.217 -21.364 1 36.81 197 GLN Z O 1
ATOM 1951 N N . ALA C 3 198 ? 36.107 -1.96 -21.243 1 36.93 198 ALA Z N 1
ATOM 1952 C CA . ALA C 3 198 ? 36.747 -1.711 -22.537 1 38.63 198 ALA Z CA 1
ATOM 1953 C C . ALA C 3 198 ? 35.751 -1.828 -23.708 1 39.1 198 ALA Z C 1
ATOM 1954 O O . ALA C 3 198 ? 35.954 -1.21 -24.764 1 40.38 198 ALA Z O 1
ATOM 1956 N N . ARG C 3 199 ? 34.685 -2.619 -23.534 1 37.84 199 ARG Z N 1
ATOM 1957 C CA . ARG C 3 199 ? 33.675 -2.772 -24.574 1 38.07 199 ARG Z CA 1
ATOM 1958 C C . ARG C 3 199 ? 32.56 -1.75 -24.473 1 36.37 199 ARG Z C 1
ATOM 1959 O O . ARG C 3 199 ? 31.682 -1.812 -25.311 1 36.64 199 ARG Z O 1
ATOM 1967 N N . LEU C 3 200 ? 32.583 -0.779 -23.522 1 35.07 200 LEU Z N 1
ATOM 1968 C CA . LEU C 3 200 ? 31.527 0.263 -23.495 1 34.46 200 LEU Z CA 1
ATOM 1969 C C . LEU C 3 200 ? 31.468 1.069 -24.815 1 35.63 200 LEU Z C 1
ATOM 1970 O O . LEU C 3 200 ? 30.397 1.532 -25.218 1 34.89 200 LEU Z O 1
ATOM 1975 N N . GLY C 3 201 ? 32.598 1.166 -25.508 1 37.59 201 GLY Z N 1
ATOM 1976 C CA . GLY C 3 201 ? 32.681 1.789 -26.829 1 40.35 201 GLY Z CA 1
ATOM 1977 C C . GLY C 3 201 ? 31.874 1.063 -27.889 1 42.19 201 GLY Z C 1
ATOM 1978 O O . GLY C 3 201 ? 31.485 1.671 -28.891 1 44.91 201 GLY Z O 1
ATOM 1979 N N . MET C 3 202 ? 31.583 -0.232 -27.688 1 42.06 202 MET Z N 1
ATOM 1980 C CA . MET C 3 202 ? 30.726 -1.02 -28.598 1 43.15 202 MET Z CA 1
ATOM 1981 C C . MET C 3 202 ? 29.266 -0.593 -28.503 1 42.91 202 MET Z C 1
ATOM 1982 O O . MET C 3 202 ? 28.492 -0.966 -29.37 1 42.98 202 MET Z O 1
ATOM 1987 N N . CYS C 3 203 ? 28.864 0.129 -27.457 1 41.99 203 CYS Z N 1
ATOM 1988 C CA . CYS C 3 203 ? 27.475 0.541 -27.279 1 43.7 203 CYS Z CA 1
ATOM 1989 C C . CYS C 3 203 ? 27.12 1.824 -28.01 1 46.79 203 CYS Z C 1
ATOM 1990 O O . CYS C 3 203 ? 27.479 2.905 -27.552 1 47.08 203 CYS Z O 1
ATOM 1993 N N . ARG C 3 204 ? 26.353 1.702 -29.106 1 48.69 204 ARG Z N 1
ATOM 1994 C CA . ARG C 3 204 ? 25.914 2.848 -29.896 1 51.24 204 ARG Z CA 1
ATOM 1995 C C . ARG C 3 204 ? 25.068 3.801 -29.074 1 51.95 204 ARG Z C 1
ATOM 1996 O O . ARG C 3 204 ? 25.204 5.014 -29.241 1 52.7 204 ARG Z O 1
ATOM 1998 N N . GLN C 3 205 ? 24.253 3.271 -28.123 1 51.54 205 GLN Z N 1
ATOM 1999 C CA . GLN C 3 205 ? 23.426 4.127 -27.266 1 51.4 205 GLN Z CA 1
ATOM 2000 C C . GLN C 3 205 ? 24.237 5.076 -26.363 1 49.61 205 GLN Z C 1
ATOM 2001 O O . GLN C 3 205 ? 23.738 6.15 -26.009 1 49.78 205 GLN Z O 1
ATOM 2007 N N . LEU C 3 206 ? 25.471 4.694 -25.986 1 47.15 206 LEU Z N 1
ATOM 2008 C CA . LEU C 3 206 ? 26.281 5.556 -25.112 1 45.53 206 LEU Z CA 1
ATOM 2009 C C . LEU C 3 206 ? 26.861 6.773 -25.817 1 44.98 206 LEU Z C 1
ATOM 2010 O O . LEU C 3 206 ? 27.02 7.812 -25.191 1 44.4 206 LEU Z O 1
ATOM 2015 N N . GLY C 3 207 ? 27.205 6.637 -27.095 1 44.94 207 GLY Z N 1
ATOM 2016 C CA . GLY C 3 207 ? 27.841 7.715 -27.85 1 45.18 207 GLY Z CA 1
ATOM 2017 C C . GLY C 3 207 ? 29.238 7.901 -27.3 1 44.43 207 GLY Z C 1
ATOM 2018 O O . GLY C 3 207 ? 29.941 6.911 -27.113 1 43.4 207 GLY Z O 1
ATOM 2019 N N . ASP C 3 208 ? 29.588 9.126 -26.874 1 44.84 208 ASP Z N 1
ATOM 2020 C CA . ASP C 3 208 ? 30.891 9.337 -26.233 1 45.86 208 ASP Z CA 1
ATOM 2021 C C . ASP C 3 208 ? 30.853 9.108 -24.696 1 45.06 208 ASP Z C 1
ATOM 2022 O O . ASP C 3 208 ? 31.87 9.272 -24.027 1 45.49 208 ASP Z O 1
ATOM 2027 N N . VAL C 3 209 ? 29.694 8.737 -24.143 1 43.95 209 VAL Z N 1
ATOM 2028 C CA . VAL C 3 209 ? 29.545 8.521 -22.687 1 42.73 209 VAL Z CA 1
ATOM 2029 C C . VAL C 3 209 ? 30.098 7.15 -22.294 1 43.01 209 VAL Z C 1
ATOM 2030 O O . VAL C 3 209 ? 29.367 6.31 -21.767 1 43.92 209 VAL Z O 1
ATOM 2034 N N . PHE C 3 210 ? 31.392 6.919 -22.561 1 42.06 210 PHE Z N 1
ATOM 2035 C CA . PHE C 3 210 ? 32.07 5.665 -22.246 1 41.19 210 PHE Z CA 1
ATOM 2036 C C . PHE C 3 210 ? 33.29 5.859 -21.345 1 40.41 210 PHE Z C 1
ATOM 2037 O O . PHE C 3 210 ? 33.892 4.866 -20.962 1 40.49 210 PHE Z O 1
ATOM 2045 N N . THR C 3 211 ? 33.675 7.107 -21.01 1 40.44 211 THR Z N 1
ATOM 2046 C CA . THR C 3 211 ? 34.783 7.33 -20.08 1 41.34 211 THR Z CA 1
ATOM 2047 C C . THR C 3 211 ? 34.277 7.07 -18.641 1 40.32 211 THR Z C 1
ATOM 2048 O O . THR C 3 211 ? 33.069 7.13 -18.403 1 39.91 211 THR Z O 1
ATOM 2052 N N . GLU C 3 212 ? 35.176 6.772 -17.689 1 39.23 212 GLU Z N 1
ATOM 2053 C CA . GLU C 3 212 ? 34.759 6.459 -16.322 1 37.84 212 GLU Z CA 1
ATOM 2054 C C . GLU C 3 212 ? 33.946 7.588 -15.679 1 37.65 212 GLU Z C 1
ATOM 2055 O O . GLU C 3 212 ? 32.888 7.327 -15.083 1 36.93 212 GLU Z O 1
ATOM 2061 N N . GLU C 3 213 ? 34.437 8.832 -15.818 1 37.48 213 GLU Z N 1
ATOM 2062 C CA . GLU C 3 213 ? 33.8 10.025 -15.297 1 37.7 213 GLU Z CA 1
ATOM 2063 C C . GLU C 3 213 ? 32.395 10.21 -15.869 1 36.97 213 GLU Z C 1
ATOM 2064 O O . GLU C 3 213 ? 31.455 10.306 -15.094 1 36.32 213 GLU Z O 1
ATOM 2070 N N . LYS C 3 214 ? 32.248 10.237 -17.212 1 36.2 214 LYS Z N 1
ATOM 2071 C CA . LYS C 3 214 ? 30.967 10.444 -17.879 1 36.33 214 LYS Z CA 1
ATOM 2072 C C . LYS C 3 214 ? 29.99 9.308 -17.634 1 34.81 214 LYS Z C 1
ATOM 2073 O O . LYS C 3 214 ? 28.81 9.562 -17.424 1 35.43 214 LYS Z O 1
ATOM 2079 N N . PHE C 3 215 ? 30.466 8.07 -17.645 1 32.78 215 PHE Z N 1
ATOM 2080 C CA . PHE C 3 215 ? 29.622 6.913 -17.37 1 31.72 215 PHE Z CA 1
ATOM 2081 C C . PHE C 3 215 ? 29.033 6.996 -15.914 1 31.05 215 PHE Z C 1
ATOM 2082 O O . PHE C 3 215 ? 27.823 6.812 -15.703 1 30.77 215 PHE Z O 1
ATOM 2090 N N . ARG C 3 216 ? 29.879 7.333 -14.931 1 30.14 216 ARG Z N 1
ATOM 2091 C CA . ARG C 3 216 ? 29.441 7.487 -13.552 1 29.76 216 ARG Z CA 1
ATOM 2092 C C . ARG C 3 216 ? 28.363 8.581 -13.453 1 31.11 216 ARG Z C 1
ATOM 2093 O O . ARG C 3 216 ? 27.312 8.344 -12.857 1 30.74 216 ARG Z O 1
ATOM 2101 N N . TYR C 3 217 ? 28.602 9.747 -14.098 1 32.19 217 TYR Z N 1
ATOM 2102 C CA . TYR C 3 217 ? 27.661 10.864 -14.123 1 33.78 217 TYR Z CA 1
ATOM 2103 C C . TYR C 3 217 ? 26.297 10.436 -14.653 1 33.73 217 TYR Z C 1
ATOM 2104 O O . TYR C 3 217 ? 25.274 10.887 -14.131 1 33.78 217 TYR Z O 1
ATOM 2113 N N . MET C 3 218 ? 26.295 9.623 -15.728 1 32.82 218 MET Z N 1
ATOM 2114 C CA . MET C 3 218 ? 25.1 9.103 -16.377 1 32.84 218 MET Z CA 1
ATOM 2115 C C . MET C 3 218 ? 24.334 8.209 -15.428 1 32.26 218 MET Z C 1
ATOM 2116 O O . MET C 3 218 ? 23.135 8.347 -15.312 1 32.25 218 MET Z O 1
ATOM 2121 N N . CYS C 3 219 ? 25.027 7.267 -14.777 1 31.6 219 CYS Z N 1
ATOM 2122 C CA . CYS C 3 219 ? 24.427 6.385 -13.792 1 31.76 219 CYS Z CA 1
ATOM 2123 C C . CYS C 3 219 ? 23.806 7.178 -12.64 1 31.14 219 CYS Z C 1
ATOM 2124 O O . CYS C 3 219 ? 22.681 6.879 -12.279 1 31.91 219 CYS Z O 1
ATOM 2127 N N . ILE C 3 220 ? 24.474 8.227 -12.148 1 30.45 220 ILE Z N 1
ATOM 2128 C CA . ILE C 3 220 ? 23.914 9.052 -11.079 1 31.34 220 ILE Z CA 1
ATOM 2129 C C . ILE C 3 220 ? 22.655 9.79 -11.552 1 32.41 220 ILE Z C 1
ATOM 2130 O O . ILE C 3 220 ? 21.612 9.708 -10.899 1 32.25 220 ILE Z O 1
ATOM 2135 N N . LEU C 3 221 ? 22.745 10.492 -12.694 1 33.37 221 LEU Z N 1
ATOM 2136 C CA . LEU C 3 221 ? 21.621 11.251 -13.25 1 33.71 221 LEU Z CA 1
ATOM 2137 C C . LEU C 3 221 ? 20.402 10.37 -13.507 1 33.93 221 LEU Z C 1
ATOM 2138 O O . LEU C 3 221 ? 19.268 10.825 -13.367 1 34.69 221 LEU Z O 1
ATOM 2143 N N . SER C 3 222 ? 20.632 9.111 -13.873 1 33.28 222 SER Z N 1
ATOM 2144 C CA . SER C 3 222 ? 19.553 8.18 -14.147 1 33.98 222 SER Z CA 1
ATOM 2145 C C . SER C 3 222 ? 18.813 7.679 -12.892 1 34.03 222 SER Z C 1
ATOM 2146 O O . SER C 3 222 ? 17.749 7.1 -13.026 1 34.44 222 SER Z O 1
ATOM 2149 N N . GLY C 3 223 ? 19.408 7.848 -11.709 1 33.38 223 GLY Z N 1
ATOM 2150 C CA . GLY C 3 223 ? 18.871 7.361 -10.45 1 32.66 223 GLY Z CA 1
ATOM 2151 C C . GLY C 3 223 ? 19.795 6.275 -9.95 1 32.09 223 GLY Z C 1
ATOM 2152 O O . GLY C 3 223 ? 20.057 5.293 -10.652 1 32.27 223 GLY Z O 1
ATOM 2153 N N . CYS C 3 224 ? 20.377 6.494 -8.779 1 31.07 224 CYS Z N 1
ATOM 2154 C CA . CYS C 3 224 ? 21.354 5.587 -8.198 1 30.09 224 CYS Z CA 1
ATOM 2155 C C . CYS C 3 224 ? 21.029 5.363 -6.733 1 29.9 224 CYS Z C 1
ATOM 2156 O O . CYS C 3 224 ? 20.136 6.014 -6.186 1 30.11 224 CYS Z O 1
ATOM 2159 N N . ASP C 3 225 ? 21.727 4.434 -6.102 1 29.46 225 ASP Z N 1
ATOM 2160 C CA . ASP C 3 225 ? 21.52 4.133 -4.702 1 29.94 225 ASP Z CA 1
ATOM 2161 C C . ASP C 3 225 ? 21.784 5.364 -3.792 1 30.02 225 ASP Z C 1
ATOM 2162 O O . ASP C 3 225 ? 21.231 5.411 -2.706 1 30.85 225 ASP Z O 1
ATOM 2167 N N . TYR C 3 226 ? 22.552 6.383 -4.239 1 29.39 226 TYR Z N 1
ATOM 2168 C CA . TYR C 3 226 ? 22.803 7.572 -3.397 1 30.13 226 TYR Z CA 1
ATOM 2169 C C . TYR C 3 226 ? 21.942 8.763 -3.71 1 31.43 226 TYR Z C 1
ATOM 2170 O O . TYR C 3 226 ? 22.015 9.755 -2.969 1 31.9 226 TYR Z O 1
ATOM 2179 N N . LEU C 3 227 ? 21.176 8.716 -4.821 1 30.78 227 LEU Z N 1
ATOM 2180 C CA . LEU C 3 227 ? 20.366 9.842 -5.24 1 31.48 227 LEU Z CA 1
ATOM 2181 C C . LEU C 3 227 ? 19.339 9.411 -6.296 1 32.82 227 LEU Z C 1
ATOM 2182 O O . LEU C 3 227 ? 19.723 8.98 -7.401 1 32.75 227 LEU Z O 1
ATOM 2187 N N . SER C 3 228 ? 18.045 9.573 -5.983 1 32.89 228 SER Z N 1
ATOM 2188 C CA . SER C 3 228 ? 16.97 9.331 -6.945 1 33.92 228 SER Z CA 1
ATOM 2189 C C . SER C 3 228 ? 17.09 10.368 -8.057 1 35.39 228 SER Z C 1
ATOM 2190 O O . SER C 3 228 ? 17.625 11.477 -7.849 1 35.75 228 SER Z O 1
ATOM 2193 N N . SER C 3 229 ? 16.597 10.015 -9.237 1 36.45 229 SER Z N 1
ATOM 2194 C CA . SER C 3 229 ? 16.655 10.932 -10.359 1 38.28 229 SER Z CA 1
ATOM 2195 C C . SER C 3 229 ? 15.61 12.039 -10.24 1 39.69 229 SER Z C 1
ATOM 2196 O O . SER C 3 229 ? 14.649 11.944 -9.464 1 40.22 229 SER Z O 1
ATOM 2199 N N . LEU C 3 230 ? 15.754 13.067 -11.064 1 40.4 230 LEU Z N 1
ATOM 2200 C CA . LEU C 3 230 ? 14.712 14.059 -11.255 1 42.46 230 LEU Z CA 1
ATOM 2201 C C . LEU C 3 230 ? 13.587 13.296 -12.03 1 44.44 230 LEU Z C 1
ATOM 2202 O O . LEU C 3 230 ? 13.887 12.351 -12.785 1 44.39 230 LEU Z O 1
ATOM 2207 N N . ARG C 3 231 ? 12.314 13.655 -11.813 1 45.9 231 ARG Z N 1
ATOM 2208 C CA . ARG C 3 231 ? 11.205 12.985 -12.496 1 47.38 231 ARG Z CA 1
ATOM 2209 C C . ARG C 3 231 ? 11.339 13.107 -14.006 1 47.38 231 ARG Z C 1
ATOM 2210 O O . ARG C 3 231 ? 11.66 14.185 -14.51 1 47.77 231 ARG Z O 1
ATOM 2218 N N . GLY C 3 232 ? 11.17 11.986 -14.702 1 46.51 232 GLY Z N 1
ATOM 2219 C CA . GLY C 3 232 ? 11.285 11.971 -16.152 1 46.42 232 GLY Z CA 1
ATOM 2220 C C . GLY C 3 232 ? 12.693 11.711 -16.652 1 45.66 232 GLY Z C 1
ATOM 2221 O O . GLY C 3 232 ? 12.941 11.792 -17.855 1 45.75 232 GLY Z O 1
ATOM 2222 N N . ILE C 3 233 ? 13.65 11.436 -15.729 1 44.33 233 ILE Z N 1
ATOM 2223 C CA . ILE C 3 233 ? 15.017 11.149 -16.14 1 43.33 233 ILE Z CA 1
ATOM 2224 C C . ILE C 3 233 ? 15.388 9.696 -15.858 1 41.88 233 ILE Z C 1
ATOM 2225 O O . ILE C 3 233 ? 15.306 9.223 -14.709 1 41.26 233 ILE Z O 1
ATOM 2230 N N . GLY C 3 234 ? 15.769 9.008 -16.934 1 40.68 234 GLY Z N 1
ATOM 2231 C CA . GLY C 3 234 ? 16.283 7.644 -16.925 1 39.42 234 GLY Z CA 1
ATOM 2232 C C . GLY C 3 234 ? 17.618 7.585 -17.654 1 37.98 234 GLY Z C 1
ATOM 2233 O O . GLY C 3 234 ? 18.203 8.634 -17.939 1 37.95 234 GLY Z O 1
ATOM 2234 N N . LEU C 3 235 ? 18.117 6.38 -17.983 1 37.08 235 LEU Z N 1
ATOM 2235 C CA . LEU C 3 235 ? 19.406 6.285 -18.69 1 37.91 235 LEU Z CA 1
ATOM 2236 C C . LEU C 3 235 ? 19.414 6.935 -20.082 1 38.77 235 LEU Z C 1
ATOM 2237 O O . LEU C 3 235 ? 20.384 7.634 -20.408 1 38.36 235 LEU Z O 1
ATOM 2242 N N . ALA C 3 236 ? 18.333 6.767 -20.879 1 38.95 236 ALA Z N 1
ATOM 2243 C CA . ALA C 3 236 ? 18.329 7.372 -22.222 1 40.73 236 ALA Z CA 1
ATOM 2244 C C . ALA C 3 236 ? 18.464 8.897 -22.159 1 41.49 236 ALA Z C 1
ATOM 2245 O O . ALA C 3 236 ? 19.337 9.447 -22.82 1 42.41 236 ALA Z O 1
ATOM 2247 N N . LYS C 3 237 ? 17.71 9.56 -21.28 1 41.38 237 LYS Z N 1
ATOM 2248 C CA . LYS C 3 237 ? 17.805 11.017 -21.147 1 42.5 237 LYS Z CA 1
ATOM 2249 C C . LYS C 3 237 ? 19.071 11.495 -20.398 1 41.64 237 LYS Z C 1
ATOM 2250 O O . LYS C 3 237 ? 19.625 12.525 -20.766 1 41.46 237 LYS Z O 1
ATOM 2256 N N . ALA C 3 238 ? 19.571 10.727 -19.414 1 40.95 238 ALA Z N 1
ATOM 2257 C CA . ALA C 3 238 ? 20.816 11.085 -18.705 1 40.88 238 ALA Z CA 1
ATOM 2258 C C . ALA C 3 238 ? 21.981 11.039 -19.726 1 41.56 238 ALA Z C 1
ATOM 2259 O O . ALA C 3 238 ? 22.79 11.965 -19.811 1 41.54 238 ALA Z O 1
ATOM 2261 N N . CYS C 3 239 ? 22.019 9.979 -20.527 1 42.2 239 CYS Z N 1
ATOM 2262 C CA . CYS C 3 239 ? 23.004 9.797 -21.561 1 44.01 239 CYS Z CA 1
ATOM 2263 C C . CYS C 3 239 ? 22.856 10.912 -22.62 1 46.4 239 CYS Z C 1
ATOM 2264 O O . CYS C 3 239 ? 23.849 11.522 -23.016 1 46.68 239 CYS Z O 1
ATOM 2267 N N . LYS C 3 240 ? 21.616 11.214 -23.037 1 47.69 240 LYS Z N 1
ATOM 2268 C CA . LYS C 3 240 ? 21.369 12.273 -24.03 1 50.06 240 LYS Z CA 1
ATOM 2269 C C . LYS C 3 240 ? 21.894 13.628 -23.543 1 50.98 240 LYS Z C 1
ATOM 2270 O O . LYS C 3 240 ? 22.563 14.325 -24.307 1 52.82 240 LYS Z O 1
ATOM 2276 N N . VAL C 3 241 ? 21.67 13.954 -22.258 1 49.38 241 VAL Z N 1
ATOM 2277 C CA . VAL C 3 241 ? 22.165 15.183 -21.652 1 49.39 241 VAL Z CA 1
ATOM 2278 C C . VAL C 3 241 ? 23.679 15.251 -21.708 1 48.55 241 VAL Z C 1
ATOM 2279 O O . VAL C 3 241 ? 24.208 16.267 -22.118 1 49.32 241 VAL Z O 1
ATOM 2283 N N . LEU C 3 242 ? 24.378 14.181 -21.306 1 47.52 242 LEU Z N 1
ATOM 2284 C CA . LEU C 3 242 ? 25.837 14.172 -21.324 1 47.91 242 LEU Z CA 1
ATOM 2285 C C . LEU C 3 242 ? 26.425 14.158 -22.748 1 50.67 242 LEU Z C 1
ATOM 2286 O O . LEU C 3 242 ? 27.507 14.707 -22.957 1 51.09 242 LEU Z O 1
ATOM 2291 N N . ARG C 3 243 ? 25.696 13.582 -23.72 1 52.71 243 ARG Z N 1
ATOM 2292 C CA . ARG C 3 243 ? 26.136 13.556 -25.126 1 56.34 243 ARG Z CA 1
ATOM 2293 C C . ARG C 3 243 ? 26.087 14.965 -25.715 1 60.32 243 ARG Z C 1
ATOM 2294 O O . ARG C 3 243 ? 27.09 15.42 -26.253 1 61.4 243 ARG Z O 1
ATOM 2302 N N . LEU C 3 244 ? 24.948 15.682 -25.536 1 62.56 244 LEU Z N 1
ATOM 2303 C CA . LEU C 3 244 ? 24.727 17.037 -26.054 1 65.55 244 LEU Z CA 1
ATOM 2304 C C . LEU C 3 244 ? 25.526 18.128 -25.368 1 68.55 244 LEU Z C 1
ATOM 2305 O O . LEU C 3 244 ? 25.699 19.186 -25.963 1 70.17 244 LEU Z O 1
ATOM 2310 N N . ALA C 3 245 ? 25.936 17.935 -24.104 1 69.34 245 ALA Z N 1
ATOM 2311 C CA . ALA C 3 245 ? 26.66 18.962 -23.352 1 71.6 245 ALA Z CA 1
ATOM 2312 C C . ALA C 3 245 ? 28.168 18.99 -23.59 1 74.9 245 ALA Z C 1
ATOM 2313 O O . ALA C 3 245 ? 28.847 17.973 -23.455 1 74.53 245 ALA Z O 1
ATOM 2315 N N . ASN C 3 246 ? 28.703 20.166 -23.92 1 78.23 246 ASN Z N 1
ATOM 2316 C CA . ASN C 3 246 ? 30.145 20.33 -24.127 1 81.21 246 ASN Z CA 1
ATOM 2317 C C . ASN C 3 246 ? 30.563 21.337 -23.076 1 82.98 246 ASN Z C 1
ATOM 2318 O O . ASN C 3 246 ? 30.377 22.541 -23.254 1 84.29 246 ASN Z O 1
ATOM 2323 N N . ASN C 3 247 ? 31.06 20.826 -21.954 1 82.91 247 ASN Z N 1
ATOM 2324 C CA . ASN C 3 247 ? 31.424 21.586 -20.768 1 83.87 247 ASN Z CA 1
ATOM 2325 C C . ASN C 3 247 ? 32.034 20.573 -19.791 1 83.83 247 ASN Z C 1
ATOM 2326 O O . ASN C 3 247 ? 31.481 19.476 -19.624 1 83.31 247 ASN Z O 1
ATOM 2331 N N . PRO C 3 248 ? 33.18 20.88 -19.152 1 83.96 248 PRO Z N 1
ATOM 2332 C CA . PRO C 3 248 ? 33.752 19.908 -18.196 1 82.32 248 PRO Z CA 1
ATOM 2333 C C . PRO C 3 248 ? 32.976 19.885 -16.873 1 79.65 248 PRO Z C 1
ATOM 2334 O O . PRO C 3 248 ? 32.886 18.841 -16.227 1 79.43 248 PRO Z O 1
ATOM 2338 N N . ASP C 3 249 ? 32.403 21.037 -16.484 1 77.52 249 ASP Z N 1
ATOM 2339 C CA . ASP C 3 249 ? 31.657 21.242 -15.256 1 75.14 249 ASP Z CA 1
ATOM 2340 C C . ASP C 3 249 ? 30.27 20.582 -15.275 1 70.89 249 ASP Z C 1
ATOM 2341 O O . ASP C 3 249 ? 29.343 21.091 -15.901 1 71.01 249 ASP Z O 1
ATOM 2346 N N . ILE C 3 250 ? 30.121 19.471 -14.549 1 66.93 250 ILE Z N 1
ATOM 2347 C CA . ILE C 3 250 ? 28.854 18.753 -14.49 1 63.53 250 ILE Z CA 1
ATOM 2348 C C . ILE C 3 250 ? 27.74 19.564 -13.769 1 60.84 250 ILE Z C 1
ATOM 2349 O O . ILE C 3 250 ? 26.576 19.459 -14.139 1 59.86 250 ILE Z O 1
ATOM 2354 N N . VAL C 3 251 ? 28.108 20.425 -12.818 1 59.89 251 VAL Z N 1
ATOM 2355 C CA . VAL C 3 251 ? 27.146 21.261 -12.09 1 59.68 251 VAL Z CA 1
ATOM 2356 C C . VAL C 3 251 ? 26.388 22.218 -13.029 1 59.73 251 VAL Z C 1
ATOM 2357 O O . VAL C 3 251 ? 25.164 22.294 -12.963 1 58.9 251 VAL Z O 1
ATOM 2361 N N . LYS C 3 252 ? 27.099 22.863 -13.969 1 60.68 252 LYS Z N 1
ATOM 2362 C CA . LYS C 3 252 ? 26.465 23.741 -14.954 1 61.58 252 LYS Z CA 1
ATOM 2363 C C . LYS C 3 252 ? 25.558 22.94 -15.896 1 60.58 252 LYS Z C 1
ATOM 2364 O O . LYS C 3 252 ? 24.439 23.372 -16.195 1 61.69 252 LYS Z O 1
ATOM 2370 N N . VAL C 3 253 ? 26.015 21.761 -16.334 1 58.1 253 VAL Z N 1
ATOM 2371 C CA . VAL C 3 253 ? 25.218 20.899 -17.2 1 56.9 253 VAL Z CA 1
ATOM 2372 C C . VAL C 3 253 ? 23.878 20.507 -16.537 1 56.04 253 VAL Z C 1
ATOM 2373 O O . VAL C 3 253 ? 22.825 20.631 -17.168 1 56.19 253 VAL Z O 1
ATOM 2377 N N . ILE C 3 254 ? 23.918 20.073 -15.262 1 54.72 254 ILE Z N 1
ATOM 2378 C CA . ILE C 3 254 ? 22.717 19.658 -14.543 1 55.11 254 ILE Z CA 1
ATOM 2379 C C . ILE C 3 254 ? 21.691 20.79 -14.384 1 56.15 254 ILE Z C 1
ATOM 2380 O O . ILE C 3 254 ? 20.502 20.542 -14.537 1 55.76 254 ILE Z O 1
ATOM 2385 N N . LYS C 3 255 ? 22.1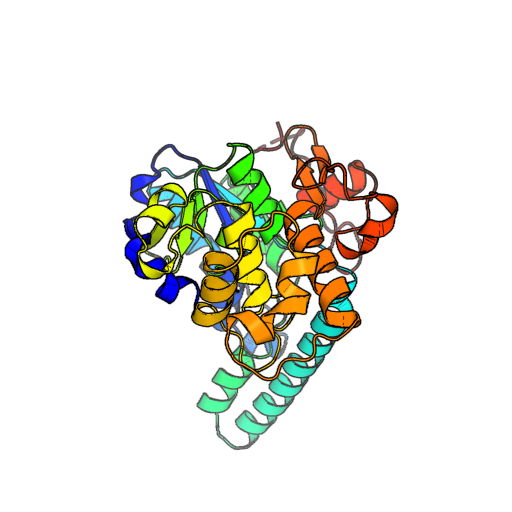34 22.025 -14.128 1 57.38 255 LYS Z N 1
ATOM 2386 C CA . LYS C 3 255 ? 21.214 23.165 -14.014 1 59.08 255 LYS Z CA 1
ATOM 2387 C C . LYS C 3 255 ? 20.426 23.384 -15.329 1 60.7 255 LYS Z C 1
ATOM 2388 O O . LYS C 3 255 ? 19.23 23.695 -15.31 1 61.02 255 LYS Z O 1
ATOM 2394 N N . LYS C 3 256 ? 21.103 23.156 -16.463 1 61.19 256 LYS Z N 1
ATOM 2395 C CA . LYS C 3 256 ? 20.583 23.31 -17.815 1 62.68 256 LYS Z CA 1
ATOM 2396 C C . LYS C 3 256 ? 19.905 22.036 -18.356 1 62.73 256 LYS Z C 1
ATOM 2397 O O . LYS C 3 256 ? 19.581 22.006 -19.535 1 63.82 256 LYS Z O 1
ATOM 2403 N N . ILE C 3 257 ? 19.728 20.984 -17.533 1 61.75 257 ILE Z N 1
ATOM 2404 C CA . ILE C 3 257 ? 19.169 19.695 -17.954 1 61.88 257 ILE Z CA 1
ATOM 2405 C C . ILE C 3 257 ? 17.866 19.807 -18.765 1 63.4 257 ILE Z C 1
ATOM 2406 O O . ILE C 3 257 ? 17.769 19.194 -19.83 1 63.47 257 ILE Z O 1
ATOM 2411 N N . GLY C 3 258 ? 16.912 20.604 -18.287 1 64.18 258 GLY Z N 1
ATOM 2412 C CA . GLY C 3 258 ? 15.63 20.793 -18.955 1 65.94 258 GLY Z CA 1
ATOM 2413 C C . GLY C 3 258 ? 15.756 21.374 -20.349 1 67.87 258 GLY Z C 1
ATOM 2414 O O . GLY C 3 258 ? 14.966 21.045 -21.239 1 69.29 258 GLY Z O 1
ATOM 2415 N N . HIS C 3 259 ? 16.758 22.231 -20.559 1 67.85 259 HIS Z N 1
ATOM 2416 C CA . HIS C 3 259 ? 17 22.82 -21.867 1 69.2 259 HIS Z CA 1
ATOM 2417 C C . HIS C 3 259 ? 17.494 21.754 -22.885 1 68.8 259 HIS Z C 1
ATOM 2418 O O . HIS C 3 259 ? 17.02 21.734 -24.024 1 69.65 259 HIS Z O 1
ATOM 2425 N N . TYR C 3 260 ? 18.469 20.911 -22.494 1 67.57 260 TYR Z N 1
ATOM 2426 C CA . TYR C 3 260 ? 19.015 19.893 -23.393 1 68.09 260 TYR Z CA 1
ATOM 2427 C C . TYR C 3 260 ? 17.947 18.888 -23.817 1 68.94 260 TYR Z C 1
ATOM 2428 O O . TYR C 3 260 ? 17.981 18.404 -24.947 1 69.67 260 TYR Z O 1
ATOM 2437 N N . LEU C 3 261 ? 17.007 18.56 -22.921 1 68.98 261 LEU Z N 1
ATOM 2438 C CA . LEU C 3 261 ? 15.975 17.566 -23.233 1 70.32 261 LEU Z CA 1
ATOM 2439 C C . LEU C 3 261 ? 14.643 18.115 -23.72 1 72.54 261 LEU Z C 1
ATOM 2440 O O . LEU C 3 261 ? 13.745 17.324 -24.01 1 72.49 261 LEU Z O 1
ATOM 2445 N N . LYS C 3 262 ? 14.488 19.444 -23.742 1 74.14 262 LYS Z N 1
ATOM 2446 C CA . LYS C 3 262 ? 13.24 20.113 -24.094 1 76.64 262 LYS Z CA 1
ATOM 2447 C C . LYS C 3 262 ? 12.124 19.689 -23.133 1 77.4 262 LYS Z C 1
ATOM 2448 O O . LYS C 3 262 ? 11.015 19.355 -23.547 1 78.37 262 LYS Z O 1
ATOM 2454 N N . MET C 3 263 ? 12.459 19.699 -21.826 1 76.92 263 MET Z N 1
ATOM 2455 C CA . MET C 3 263 ? 11.575 19.356 -20.718 1 76.7 263 MET Z CA 1
ATOM 2456 C C . MET C 3 263 ? 11.498 20.518 -19.722 1 77.37 263 MET Z C 1
ATOM 2457 O O . MET C 3 263 ? 12.415 21.341 -19.651 1 77.66 263 MET Z O 1
ATOM 2462 N N . ASN C 3 264 ? 10.405 20.576 -18.944 1 77.17 264 ASN Z N 1
ATOM 2463 C CA . ASN C 3 264 ? 10.184 21.614 -17.946 1 77.86 264 ASN Z CA 1
ATOM 2464 C C . ASN C 3 264 ? 10.821 21.143 -16.642 1 76.27 264 ASN Z C 1
ATOM 2465 O O . ASN C 3 264 ? 10.173 20.492 -15.811 1 75.8 264 ASN Z O 1
ATOM 2470 N N . ILE C 3 265 ? 12.133 21.385 -16.512 1 75.19 265 ILE Z N 1
ATOM 2471 C CA . ILE C 3 265 ? 12.851 20.944 -15.328 1 73.53 265 ILE Z CA 1
ATOM 2472 C C . ILE C 3 265 ? 13.49 22.082 -14.564 1 72.57 265 ILE Z C 1
ATOM 2473 O O . ILE C 3 265 ? 14.434 22.725 -15.031 1 73.11 265 ILE Z O 1
ATOM 2478 N N . THR C 3 266 ? 12.967 22.312 -13.372 1 70.75 266 THR Z N 1
ATOM 2479 C CA . THR C 3 266 ? 13.527 23.264 -12.433 1 69.54 266 THR Z CA 1
ATOM 2480 C C . THR C 3 266 ? 14.385 22.394 -11.519 1 65.33 266 THR Z C 1
ATOM 2481 O O . THR C 3 266 ? 13.855 21.46 -10.906 1 64.84 266 THR Z O 1
ATOM 2485 N N . VAL C 3 267 ? 15.717 22.607 -11.519 1 62.32 267 VAL Z N 1
ATOM 2486 C CA . VAL C 3 267 ? 16.598 21.781 -10.694 1 59.22 267 VAL Z CA 1
ATOM 2487 C C . VAL C 3 267 ? 16.705 22.32 -9.275 1 57.53 267 VAL Z C 1
ATOM 2488 O O . VAL C 3 267 ? 17.23 23.416 -9.066 1 58 267 VAL Z O 1
ATOM 2492 N N . PRO C 3 268 ? 16.219 21.541 -8.289 1 54.95 268 PRO Z N 1
ATOM 2493 C CA . PRO C 3 268 ? 16.291 21.989 -6.889 1 53.74 268 PRO Z CA 1
ATOM 2494 C C . PRO C 3 268 ? 17.714 22.153 -6.364 1 52.68 268 PRO Z C 1
ATOM 2495 O O . PRO C 3 268 ? 18.667 21.595 -6.914 1 52.43 268 PRO Z O 1
ATOM 2499 N N . GLU C 3 269 ? 17.849 22.937 -5.282 1 52.23 269 GLU Z N 1
ATOM 2500 C CA . GLU C 3 269 ? 19.12 23.213 -4.619 1 51.04 269 GLU Z CA 1
ATOM 2501 C C . GLU C 3 269 ? 19.691 21.906 -4.054 1 47.36 269 GLU Z C 1
ATOM 2502 O O . GLU C 3 269 ? 20.881 21.603 -4.254 1 47.23 269 GLU Z O 1
ATOM 2508 N N . ASP C 3 270 ? 18.821 21.107 -3.397 1 43.92 270 ASP Z N 1
ATOM 2509 C CA . ASP C 3 270 ? 19.22 19.832 -2.787 1 40.93 270 ASP Z CA 1
ATOM 2510 C C . ASP C 3 270 ? 19.652 18.783 -3.816 1 38.44 270 ASP Z C 1
ATOM 2511 O O . ASP C 3 270 ? 20.39 17.859 -3.458 1 37.29 270 ASP Z O 1
ATOM 2516 N N . TYR C 3 271 ? 19.179 18.911 -5.075 1 37.42 271 TYR Z N 1
ATOM 2517 C CA . TYR C 3 271 ? 19.582 17.997 -6.135 1 36.53 271 TYR Z CA 1
ATOM 2518 C C . TYR C 3 271 ? 21.056 18.181 -6.483 1 36.84 271 TYR Z C 1
ATOM 2519 O O . TYR C 3 271 ? 21.792 17.201 -6.537 1 37.05 271 TYR Z O 1
ATOM 2528 N N . ILE C 3 272 ? 21.499 19.418 -6.711 1 37.11 272 ILE Z N 1
ATOM 2529 C CA . ILE C 3 272 ? 22.906 19.705 -7.025 1 38.1 272 ILE Z CA 1
ATOM 2530 C C . ILE C 3 272 ? 23.825 19.193 -5.893 1 37.35 272 ILE Z C 1
ATOM 2531 O O . ILE C 3 272 ? 24.794 18.478 -6.154 1 37.92 272 ILE Z O 1
ATOM 2536 N N . ASN C 3 273 ? 23.468 19.492 -4.646 1 35.5 273 ASN Z N 1
ATOM 2537 C CA . ASN C 3 273 ? 24.245 19.046 -3.503 1 34.21 273 ASN Z CA 1
ATOM 2538 C C . ASN C 3 273 ? 24.255 17.534 -3.333 1 32.68 273 ASN Z C 1
ATOM 2539 O O . ASN C 3 273 ? 25.286 16.983 -2.977 1 32.73 273 ASN Z O 1
ATOM 2544 N N . GLY C 3 274 ? 23.121 16.887 -3.575 1 31.34 274 GLY Z N 1
ATOM 2545 C CA . GLY C 3 274 ? 23.018 15.436 -3.515 1 30.25 274 GLY Z CA 1
ATOM 2546 C C . GLY C 3 274 ? 23.814 14.775 -4.637 1 29.83 274 GLY Z C 1
ATOM 2547 O O . GLY C 3 274 ? 24.341 13.681 -4.453 1 29.14 274 GLY Z O 1
ATOM 2548 N N . PHE C 3 275 ? 23.929 15.432 -5.8 1 30.12 275 PHE Z N 1
ATOM 2549 C CA . PHE C 3 275 ? 24.683 14.917 -6.935 1 30.82 275 PHE Z CA 1
ATOM 2550 C C . PHE C 3 275 ? 26.155 14.914 -6.598 1 31.06 275 PHE Z C 1
ATOM 2551 O O . PHE C 3 275 ? 26.818 13.904 -6.795 1 31.23 275 PHE Z O 1
ATOM 2559 N N . ILE C 3 276 ? 26.674 16.031 -6.087 1 31.29 276 ILE Z N 1
ATOM 2560 C CA . ILE C 3 276 ? 28.07 16.158 -5.683 1 32.1 276 ILE Z CA 1
ATOM 2561 C C . ILE C 3 276 ? 28.373 15.129 -4.574 1 31.02 276 ILE Z C 1
ATOM 2562 O O . ILE C 3 276 ? 29.389 14.434 -4.649 1 31.46 276 ILE Z O 1
ATOM 2567 N N . ARG C 3 277 ? 27.436 14.942 -3.624 1 29.21 277 ARG Z N 1
ATOM 2568 C CA . ARG C 3 277 ? 27.622 13.932 -2.587 1 28.23 277 ARG Z CA 1
ATOM 2569 C C . ARG C 3 277 ? 27.677 12.51 -3.169 1 27.95 277 ARG Z C 1
ATOM 2570 O O . ARG C 3 277 ? 28.498 11.694 -2.732 1 28.24 277 ARG Z O 1
ATOM 2578 N N . ALA C 3 278 ? 26.791 12.196 -4.124 1 27.28 278 ALA Z N 1
ATOM 2579 C CA . ALA C 3 278 ? 26.758 10.857 -4.732 1 27.47 278 ALA Z CA 1
ATOM 2580 C C . ALA C 3 278 ? 28.04 10.622 -5.516 1 28.23 278 ALA Z C 1
ATOM 2581 O O . ALA C 3 278 ? 28.647 9.575 -5.379 1 28.69 278 ALA Z O 1
ATOM 2583 N N . ASN C 3 279 ? 28.507 11.629 -6.252 1 28.72 279 ASN Z N 1
ATOM 2584 C CA . ASN C 3 279 ? 29.735 11.555 -7.02 1 30.5 279 ASN Z CA 1
ATOM 2585 C C . ASN C 3 279 ? 30.922 11.294 -6.074 1 31.44 279 ASN Z C 1
ATOM 2586 O O . ASN C 3 279 ? 31.712 10.383 -6.307 1 32.38 279 ASN Z O 1
ATOM 2591 N N . ASN C 3 280 ? 30.99 12.042 -4.979 1 30.85 280 ASN Z N 1
ATOM 2592 C CA . ASN C 3 280 ? 32.017 11.889 -3.941 1 31.42 280 ASN Z CA 1
ATOM 2593 C C . ASN C 3 280 ? 31.972 10.542 -3.238 1 31.33 280 ASN Z C 1
ATOM 2594 O O . ASN C 3 280 ? 33.01 10.066 -2.792 1 32.68 280 ASN Z O 1
ATOM 2599 N N . THR C 3 281 ? 30.793 9.931 -3.144 1 29.25 281 THR Z N 1
ATOM 2600 C CA . THR C 3 281 ? 30.659 8.622 -2.538 1 28.4 281 THR Z CA 1
ATOM 2601 C C . THR C 3 281 ? 31.223 7.554 -3.46 1 28.67 281 THR Z C 1
ATOM 2602 O O . THR C 3 281 ? 31.955 6.696 -2.984 1 29.45 281 THR Z O 1
ATOM 2606 N N . PHE C 3 282 ? 30.916 7.599 -4.779 1 27.9 282 PHE Z N 1
ATOM 2607 C CA . PHE C 3 282 ? 31.508 6.648 -5.72 1 27.99 282 PHE Z CA 1
ATOM 2608 C C . PHE C 3 282 ? 33.036 6.808 -5.778 1 30.11 282 PHE Z C 1
ATOM 2609 O O . PHE C 3 282 ? 33.738 5.846 -6.048 1 30.8 282 PHE Z O 1
ATOM 2617 N N . LEU C 3 283 ? 33.552 8.033 -5.565 1 30.59 283 LEU Z N 1
ATOM 2618 C CA . LEU C 3 283 ? 34.975 8.312 -5.659 1 30.79 283 LEU Z CA 1
ATOM 2619 C C . LEU C 3 283 ? 35.787 8.09 -4.406 1 31.71 283 LEU Z C 1
ATOM 2620 O O . LEU C 3 283 ? 36.921 7.614 -4.5 1 32.33 283 LEU Z O 1
ATOM 2625 N N . TYR C 3 284 ? 35.282 8.534 -3.244 1 31.9 284 TYR Z N 1
ATOM 2626 C CA . TYR C 3 284 ? 36.114 8.584 -2.045 1 33.54 284 TYR Z CA 1
ATOM 2627 C C . TYR C 3 284 ? 35.661 7.752 -0.9 1 33.86 284 TYR Z C 1
ATOM 2628 O O . TYR C 3 284 ? 36.247 7.867 0.176 1 35.62 284 TYR Z O 1
ATOM 2637 N N . GLN C 3 285 ? 34.673 6.859 -1.099 1 32.34 285 GLN Z N 1
ATOM 2638 C CA . GLN C 3 285 ? 34.222 5.973 -0.025 1 30.46 285 GLN Z CA 1
ATOM 2639 C C . GLN C 3 285 ? 35.388 5.147 0.518 1 31.08 285 GLN Z C 1
ATOM 2640 O O . GLN C 3 285 ? 36.221 4.667 -0.271 1 31.13 285 GLN Z O 1
ATOM 2646 N N . LEU C 3 286 ? 35.487 5.068 1.855 1 30.98 286 LEU Z N 1
ATOM 2647 C CA . LEU C 3 286 ? 36.552 4.332 2.524 1 31.35 286 LEU Z CA 1
ATOM 2648 C C . LEU C 3 286 ? 36.471 2.838 2.265 1 31.31 286 LEU Z C 1
ATOM 2649 O O . LEU C 3 286 ? 35.394 2.244 2.184 1 30.17 286 LEU Z O 1
ATOM 2654 N N . VAL C 3 287 ? 37.645 2.279 2 1 31.84 287 VAL Z N 1
ATOM 2655 C CA . VAL C 3 287 ? 37.938 0.893 1.711 1 31.71 287 VAL Z CA 1
ATOM 2656 C C . VAL C 3 287 ? 39.179 0.521 2.533 1 34.51 287 VAL Z C 1
ATOM 2657 O O . VAL C 3 287 ? 39.867 1.387 3.076 1 35.23 287 VAL Z O 1
ATOM 2661 N N . PHE C 3 288 ? 39.467 -0.762 2.625 1 35.9 288 PHE Z N 1
ATOM 2662 C CA . PHE C 3 288 ? 40.589 -1.256 3.378 1 38.41 288 PHE Z CA 1
ATOM 2663 C C . PHE C 3 288 ? 41.606 -1.877 2.447 1 40.9 288 PHE Z C 1
ATOM 2664 O O . PHE C 3 288 ? 41.251 -2.739 1.647 1 41.24 288 PHE Z O 1
ATOM 2672 N N . ASP C 3 289 ? 42.857 -1.425 2.519 1 42.9 289 ASP Z N 1
ATOM 2673 C CA . ASP C 3 289 ? 43.952 -2.002 1.734 1 45.4 289 ASP Z CA 1
ATOM 2674 C C . ASP C 3 289 ? 44.362 -3.152 2.623 1 47.5 289 ASP Z C 1
ATOM 2675 O O . ASP C 3 289 ? 44.872 -2.901 3.701 1 48.56 289 ASP Z O 1
ATOM 2680 N N . PRO C 3 290 ? 44.136 -4.406 2.229 1 47.91 290 PRO Z N 1
ATOM 2681 C CA . PRO C 3 290 ? 44.468 -5.517 3.133 1 49.03 290 PRO Z CA 1
ATOM 2682 C C . PRO C 3 290 ? 45.94 -5.908 3.153 1 51.41 290 PRO Z C 1
ATOM 2683 O O . PRO C 3 290 ? 46.34 -6.694 4.007 1 52.37 290 PRO Z O 1
ATOM 2687 N N . ILE C 3 291 ? 46.729 -5.422 2.197 1 52.29 291 ILE Z N 1
ATOM 2688 C CA . ILE C 3 291 ? 48.136 -5.77 2.137 1 54.6 291 ILE Z CA 1
ATOM 2689 C C . ILE C 3 291 ? 48.871 -4.901 3.131 1 56.14 291 ILE Z C 1
ATOM 2690 O O . ILE C 3 291 ? 49.476 -5.426 4.067 1 57.83 291 ILE Z O 1
ATOM 2695 N N . LYS C 3 292 ? 48.697 -3.578 3.024 1 55.46 292 LYS Z N 1
ATOM 2696 C CA . LYS C 3 292 ? 49.271 -2.616 3.965 1 56.18 292 LYS Z CA 1
ATOM 2697 C C . LYS C 3 292 ? 48.451 -2.505 5.279 1 55.81 292 LYS Z C 1
ATOM 2698 O O . LYS C 3 292 ? 48.932 -1.92 6.261 1 57.6 292 LYS Z O 1
ATOM 2704 N N . ARG C 3 293 ? 47.226 -3.073 5.304 1 53.19 293 ARG Z N 1
ATOM 2705 C CA . ARG C 3 293 ? 46.304 -3.049 6.443 1 51.92 293 ARG Z CA 1
ATOM 2706 C C . ARG C 3 293 ? 45.999 -1.635 6.878 1 50.74 293 ARG Z C 1
ATOM 2707 O O . ARG C 3 293 ? 46.207 -1.278 8.024 1 50.75 293 ARG Z O 1
ATOM 2715 N N . LYS C 3 294 ? 45.488 -0.833 5.945 1 49.48 294 LYS Z N 1
ATOM 2716 C CA . LYS C 3 294 ? 45.189 0.574 6.186 1 49.42 294 LYS Z CA 1
ATOM 2717 C C . LYS C 3 294 ? 43.814 0.975 5.6 1 47.66 294 LYS Z C 1
ATOM 2718 O O . LYS C 3 294 ? 43.425 0.491 4.537 1 46.47 294 LYS Z O 1
ATOM 2724 N N . LEU C 3 295 ? 43.104 1.881 6.281 1 46.96 295 LEU Z N 1
ATOM 2725 C CA . LEU C 3 295 ? 41.817 2.408 5.829 1 45.99 295 LEU Z CA 1
ATOM 2726 C C . LEU C 3 295 ? 42.07 3.621 4.917 1 46.26 295 LEU Z C 1
ATOM 2727 O O . LEU C 3 295 ? 42.647 4.613 5.364 1 47.61 295 LEU Z O 1
ATOM 2732 N N . ILE C 3 296 ? 41.702 3.529 3.635 1 44.61 296 ILE Z N 1
ATOM 2733 C CA . ILE C 3 296 ? 41.985 4.597 2.659 1 44.71 296 ILE Z CA 1
ATOM 2734 C C . ILE C 3 296 ? 40.767 4.95 1.788 1 42.82 296 ILE Z C 1
ATOM 2735 O O . ILE C 3 296 ? 39.868 4.119 1.633 1 41.83 296 ILE Z O 1
ATOM 2740 N N . PRO C 3 297 ? 40.737 6.151 1.163 1 42.02 297 PRO Z N 1
ATOM 2741 C CA . PRO C 3 297 ? 39.648 6.435 0.224 1 40.46 297 PRO Z CA 1
ATOM 2742 C C . PRO C 3 297 ? 39.907 5.653 -1.07 1 39.42 297 PRO Z C 1
ATOM 2743 O O . PRO C 3 297 ? 41.065 5.394 -1.457 1 39.68 297 PRO Z O 1
ATOM 2747 N N . LEU C 3 298 ? 38.818 5.261 -1.748 1 38.23 298 LEU Z N 1
ATOM 2748 C CA . LEU C 3 298 ? 38.848 4.495 -2.983 1 38.04 298 LEU Z CA 1
ATOM 2749 C C . LEU C 3 298 ? 39.78 5.115 -4.017 1 40.32 298 LEU Z C 1
ATOM 2750 O O . LEU C 3 298 ? 40.638 4.434 -4.582 1 40.47 298 LEU Z O 1
ATOM 2755 N N . ASN C 3 299 ? 39.661 6.425 -4.202 1 41.88 299 ASN Z N 1
ATOM 2756 C CA . ASN C 3 299 ? 40.553 7.161 -5.089 1 44.5 299 ASN Z CA 1
ATOM 2757 C C . ASN C 3 299 ? 41.22 8.241 -4.257 1 46.94 299 ASN Z C 1
ATOM 2758 O O . ASN C 3 299 ? 40.658 8.664 -3.257 1 46.12 299 ASN Z O 1
ATOM 2763 N N . ALA C 3 300 ? 42.409 8.708 -4.658 1 49.8 300 ALA Z N 1
ATOM 2764 C CA . ALA C 3 300 ? 43.071 9.796 -3.922 1 52.11 300 ALA Z CA 1
ATOM 2765 C C . ALA C 3 300 ? 42.26 11.071 -4.121 1 53.69 300 ALA Z C 1
ATOM 2766 O O . ALA C 3 300 ? 41.692 11.285 -5.19 1 53.93 300 ALA Z O 1
ATOM 2768 N N . TYR C 3 301 ? 42.186 11.899 -3.1 1 55.47 301 TYR Z N 1
ATOM 2769 C CA . TYR C 3 301 ? 41.437 13.147 -3.163 1 57.28 301 TYR Z CA 1
ATOM 2770 C C . TYR C 3 301 ? 41.886 14.056 -4.338 1 61.06 301 TYR Z C 1
ATOM 2771 O O . TYR C 3 301 ? 43.066 14.076 -4.69 1 63.48 301 TYR Z O 1
ATOM 2780 N N . GLU C 3 302 ? 40.937 14.698 -5.013 1 61.66 302 GLU Z N 1
ATOM 2781 C CA . GLU C 3 302 ? 41.246 15.577 -6.13 1 63.74 302 GLU Z CA 1
ATOM 2782 C C . GLU C 3 302 ? 41.035 17.06 -5.773 1 66.03 302 GLU Z C 1
ATOM 2783 O O . GLU C 3 302 ? 40.569 17.36 -4.68 1 65.71 302 GLU Z O 1
ATOM 2789 N N . ASP C 3 303 ? 41.44 17.981 -6.661 1 68.25 303 ASP Z N 1
ATOM 2790 C CA . ASP C 3 303 ? 41.409 19.422 -6.427 1 71.71 303 ASP Z CA 1
ATOM 2791 C C . ASP C 3 303 ? 40.106 20.012 -5.894 1 72.62 303 ASP Z C 1
ATOM 2792 O O . ASP C 3 303 ? 40.158 20.801 -4.957 1 73.75 303 ASP Z O 1
ATOM 2797 N N . ASP C 3 304 ? 38.946 19.655 -6.469 1 72.62 304 ASP Z N 1
ATOM 2798 C CA . ASP C 3 304 ? 37.67 20.261 -6.056 1 72.97 304 ASP Z CA 1
ATOM 2799 C C . ASP C 3 304 ? 37.026 19.713 -4.764 1 72.57 304 ASP Z C 1
ATOM 2800 O O . ASP C 3 304 ? 35.89 20.093 -4.479 1 72.55 304 ASP Z O 1
ATOM 2805 N N . VAL C 3 305 ? 37.729 18.881 -3.957 1 71.79 305 VAL Z N 1
ATOM 2806 C CA . VAL C 3 305 ? 37.15 18.38 -2.699 1 70.71 305 VAL Z CA 1
ATOM 2807 C C . VAL C 3 305 ? 38.029 18.663 -1.468 1 70.87 305 VAL Z C 1
ATOM 2808 O O . VAL C 3 305 ? 39.206 18.954 -1.621 1 71.93 305 VAL Z O 1
ATOM 2812 N N . ASP C 3 306 ? 37.439 18.568 -0.252 1 69.89 306 ASP Z N 1
ATOM 2813 C CA . ASP C 3 306 ? 38.074 18.728 1.056 1 70.38 306 ASP Z CA 1
ATOM 2814 C C . ASP C 3 306 ? 37.653 17.515 1.905 1 69.13 306 ASP Z C 1
ATOM 2815 O O . ASP C 3 306 ? 36.485 17.405 2.28 1 68.57 306 ASP Z O 1
ATOM 2820 N N . PRO C 3 307 ? 38.618 16.642 2.269 1 68.5 307 PRO Z N 1
ATOM 2821 C CA . PRO C 3 307 ? 38.287 15.432 3.058 1 66.6 307 PRO Z CA 1
ATOM 2822 C C . PRO C 3 307 ? 37.452 15.618 4.315 1 64.91 307 PRO Z C 1
ATOM 2823 O O . PRO C 3 307 ? 36.745 14.694 4.706 1 64.15 307 PRO Z O 1
ATOM 2827 N N . GLU C 3 308 ? 37.543 16.786 4.965 1 64.5 308 GLU Z N 1
ATOM 2828 C CA . GLU C 3 308 ? 36.779 17.032 6.185 1 63.47 308 GLU Z CA 1
ATOM 2829 C C . GLU C 3 308 ? 35.275 17.203 5.941 1 59.93 308 GLU Z C 1
ATOM 2830 O O . GLU C 3 308 ? 34.499 17.031 6.873 1 59.22 308 GLU Z O 1
ATOM 2836 N N . THR C 3 309 ? 34.855 17.471 4.692 1 57.93 309 THR Z N 1
ATOM 2837 C CA . THR C 3 309 ? 33.427 17.561 4.38 1 55.8 309 THR Z CA 1
ATOM 2838 C C . THR C 3 309 ? 32.788 16.191 4.068 1 52.01 309 THR Z C 1
ATOM 2839 O O . THR C 3 309 ? 31.576 16.121 3.928 1 51.23 309 THR Z O 1
ATOM 2843 N N . LEU C 3 310 ? 33.602 15.125 3.926 1 49.88 310 LEU Z N 1
ATOM 2844 C CA . LEU C 3 310 ? 33.203 13.812 3.408 1 47.12 310 LEU Z CA 1
ATOM 2845 C C . LEU C 3 310 ? 32.866 12.708 4.429 1 44.45 310 LEU Z C 1
ATOM 2846 O O . LEU C 3 310 ? 33.11 11.529 4.159 1 43.91 310 LEU Z O 1
ATOM 2851 N N . SER C 3 311 ? 32.265 13.068 5.561 1 42.28 311 SER Z N 1
ATOM 2852 C CA . SER C 3 311 ? 31.842 12.078 6.559 1 40.49 311 SER Z CA 1
ATOM 2853 C C . SER C 3 311 ? 30.762 11.132 5.966 1 37.38 311 SER Z C 1
ATOM 2854 O O . SER C 3 311 ? 30.683 9.972 6.372 1 36.58 311 SER Z O 1
ATOM 2857 N N . TYR C 3 312 ? 29.937 11.629 5.021 1 35.63 312 TYR Z N 1
ATOM 2858 C CA . TYR C 3 312 ? 28.895 10.822 4.374 1 34.91 312 TYR Z CA 1
ATOM 2859 C C . TYR C 3 312 ? 29.466 9.641 3.528 1 34.41 312 TYR Z C 1
ATOM 2860 O O . TYR C 3 312 ? 28.767 8.657 3.303 1 33.98 312 TYR Z O 1
ATOM 2869 N N . ALA C 3 313 ? 30.749 9.735 3.137 1 33.94 313 ALA Z N 1
ATOM 2870 C CA . ALA C 3 313 ? 31.483 8.694 2.409 1 33.88 313 ALA Z CA 1
ATOM 2871 C C . ALA C 3 313 ? 32.187 7.683 3.353 1 34.04 313 ALA Z C 1
ATOM 2872 O O . ALA C 3 313 ? 32.882 6.794 2.88 1 34 313 ALA Z O 1
ATOM 2874 N N . GLY C 3 314 ? 31.979 7.805 4.655 1 34.69 314 GLY Z N 1
ATOM 2875 C CA . GLY C 3 314 ? 32.577 6.918 5.638 1 36.05 314 GLY Z CA 1
ATOM 2876 C C . GLY C 3 314 ? 33.525 7.608 6.597 1 38.15 314 GLY Z C 1
ATOM 2877 O O . GLY C 3 314 ? 34.385 8.387 6.179 1 39.34 314 GLY Z O 1
ATOM 2878 N N . GLN C 3 315 ? 33.359 7.354 7.897 1 38.47 315 GLN Z N 1
ATOM 2879 C CA . GLN C 3 315 ? 34.237 7.96 8.903 1 39.85 315 GLN Z CA 1
ATOM 2880 C C . GLN C 3 315 ? 35.466 7.102 9.062 1 39.71 315 GLN Z C 1
ATOM 2881 O O . GLN C 3 315 ? 35.37 5.877 9.013 1 38.98 315 GLN Z O 1
ATOM 2887 N N . TYR C 3 316 ? 36.621 7.727 9.243 1 40.7 316 TYR Z N 1
ATOM 2888 C CA . TYR C 3 316 ? 37.843 6.988 9.533 1 41.81 316 TYR Z CA 1
ATOM 2889 C C . TYR C 3 316 ? 37.761 6.41 10.957 1 42.26 316 TYR Z C 1
ATOM 2890 O O . TYR C 3 316 ? 37.119 6.964 11.828 1 41.95 316 TYR Z O 1
ATOM 2899 N N . VAL C 3 317 ? 38.392 5.278 11.16 1 42.32 317 VAL Z N 1
ATOM 2900 C CA . VAL C 3 317 ? 38.566 4.638 12.453 1 42.98 317 VAL Z CA 1
ATOM 2901 C C . VAL C 3 317 ? 40.049 4.22 12.449 1 43.84 317 VAL Z C 1
ATOM 2902 O O . VAL C 3 317 ? 40.686 4.157 11.385 1 43.14 317 VAL Z O 1
ATOM 2906 N N . ASP C 3 318 ? 40.604 3.905 13.628 1 44.36 318 ASP Z N 1
ATOM 2907 C CA . ASP C 3 318 ? 41.992 3.467 13.712 1 45.85 318 ASP Z CA 1
ATOM 2908 C C . ASP C 3 318 ? 42.243 2.223 12.843 1 46.19 318 ASP Z C 1
ATOM 2909 O O . ASP C 3 318 ? 41.346 1.391 12.722 1 46.42 318 ASP Z O 1
ATOM 2914 N N . ASP C 3 319 ? 43.42 2.111 12.213 1 46.44 319 ASP Z N 1
ATOM 2915 C CA . ASP C 3 319 ? 43.727 0.982 11.333 1 46.68 319 ASP Z CA 1
ATOM 2916 C C . ASP C 3 319 ? 43.541 -0.359 11.995 1 46.22 319 ASP Z C 1
ATOM 2917 O O . ASP C 3 319 ? 43.14 -1.313 11.341 1 45.4 319 ASP Z O 1
ATOM 2922 N N . SER C 3 320 ? 43.819 -0.438 13.297 1 46.93 320 SER Z N 1
ATOM 2923 C CA . SER C 3 320 ? 43.656 -1.687 14.036 1 47.12 320 SER Z CA 1
ATOM 2924 C C . SER C 3 320 ? 42.172 -2.07 14.158 1 44.9 320 SER Z C 1
ATOM 2925 O O . SER C 3 320 ? 41.858 -3.248 14.212 1 44.96 320 SER Z O 1
ATOM 2928 N N . ILE C 3 321 ? 41.281 -1.083 14.238 1 43.11 321 ILE Z N 1
ATOM 2929 C CA . ILE C 3 321 ? 39.84 -1.304 14.295 1 41.97 321 ILE Z CA 1
ATOM 2930 C C . ILE C 3 321 ? 39.36 -1.727 12.884 1 40.75 321 ILE Z C 1
ATOM 2931 O O . ILE C 3 321 ? 38.567 -2.669 12.734 1 40.37 321 ILE Z O 1
ATOM 2936 N N . ALA C 3 322 ?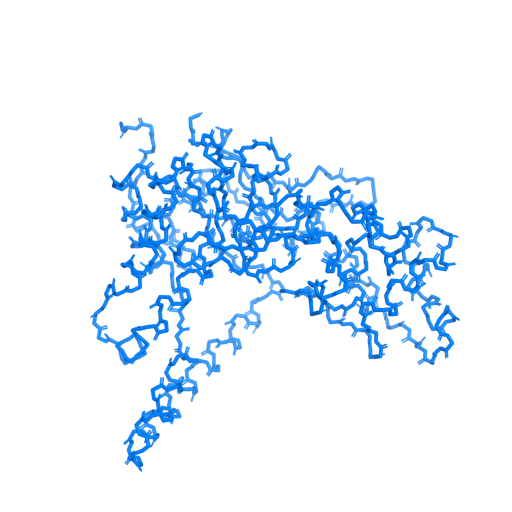 39.879 -1.065 11.843 1 40.16 322 ALA Z N 1
ATOM 2937 C CA . ALA C 3 322 ? 39.557 -1.408 10.459 1 39.11 322 ALA Z CA 1
ATOM 2938 C C . ALA C 3 322 ? 40.004 -2.836 10.141 1 39.58 322 ALA Z C 1
ATOM 2939 O O . ALA C 3 322 ? 39.283 -3.561 9.46 1 39.03 322 ALA Z O 1
ATOM 2941 N N . LEU C 3 323 ? 41.151 -3.267 10.681 1 40.68 323 LEU Z N 1
ATOM 2942 C CA . LEU C 3 323 ? 41.641 -4.633 10.491 1 41.77 323 LEU Z CA 1
ATOM 2943 C C . LEU C 3 323 ? 40.744 -5.663 11.208 1 41.72 323 LEU Z C 1
ATOM 2944 O O . LEU C 3 323 ? 40.412 -6.691 10.602 1 41.95 323 LEU Z O 1
ATOM 2949 N N . GLN C 3 324 ? 40.314 -5.381 12.469 1 40.68 324 GLN Z N 1
ATOM 2950 C CA . GLN C 3 324 ? 39.417 -6.321 13.16 1 39.82 324 GLN Z CA 1
ATOM 2951 C C . GLN C 3 324 ? 38.074 -6.455 12.425 1 38.24 324 GLN Z C 1
ATOM 2952 O O . GLN C 3 324 ? 37.502 -7.547 12.38 1 38.25 324 GLN Z O 1
ATOM 2958 N N . ILE C 3 325 ? 37.598 -5.363 11.813 1 36.78 325 ILE Z N 1
ATOM 2959 C CA . ILE C 3 325 ? 36.359 -5.395 11.029 1 35.65 325 ILE Z CA 1
ATOM 2960 C C . ILE C 3 325 ? 36.592 -6.237 9.777 1 35.78 325 ILE Z C 1
ATOM 2961 O O . ILE C 3 325 ? 35.876 -7.215 9.589 1 36.07 325 ILE Z O 1
ATOM 2966 N N . ALA C 3 326 ? 37.665 -5.943 9.002 1 35.96 326 ALA Z N 1
ATOM 2967 C CA . ALA C 3 326 ? 38.036 -6.685 7.782 1 36.25 326 ALA Z CA 1
ATOM 2968 C C . ALA C 3 326 ? 38.15 -8.187 7.968 1 37.98 326 ALA Z C 1
ATOM 2969 O O . ALA C 3 326 ? 37.686 -8.929 7.111 1 37.82 326 ALA Z O 1
ATOM 2971 N N . LEU C 3 327 ? 38.724 -8.655 9.086 1 39.39 327 LEU Z N 1
ATOM 2972 C CA . LEU C 3 327 ? 38.87 -10.102 9.33 1 39.91 327 LEU Z CA 1
ATOM 2973 C C . LEU C 3 327 ? 37.565 -10.793 9.721 1 39.64 327 LEU Z C 1
ATOM 2974 O O . LEU C 3 327 ? 37.549 -12.01 9.819 1 40.6 327 LEU Z O 1
ATOM 2979 N N . GLY C 3 328 ? 36.523 -10.034 10.042 1 38.53 328 GLY Z N 1
ATOM 2980 C CA . GLY C 3 328 ? 35.28 -10.608 10.537 1 38.62 328 GLY Z CA 1
ATOM 2981 C C . GLY C 3 328 ? 35.253 -10.735 12.059 1 39.78 328 GLY Z C 1
ATOM 2982 O O . GLY C 3 328 ? 34.251 -11.193 12.616 1 40.04 328 GLY Z O 1
ATOM 2983 N N . ASN C 3 329 ? 36.339 -10.322 12.769 1 40.19 329 ASN Z N 1
ATOM 2984 C CA . ASN C 3 329 ? 36.393 -10.433 14.233 1 41.24 329 ASN Z CA 1
ATOM 2985 C C . ASN C 3 329 ? 35.5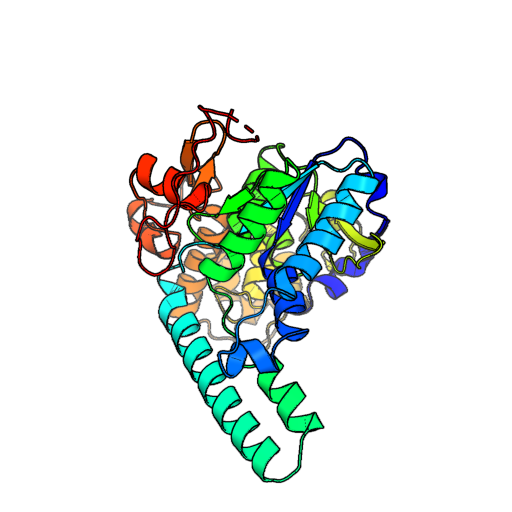09 -9.468 14.951 1 41.8 329 ASN Z C 1
ATOM 2986 O O . ASN C 3 329 ? 35.127 -9.753 16.075 1 42.88 329 ASN Z O 1
ATOM 2991 N N . LYS C 3 330 ? 35.221 -8.311 14.351 1 41.18 330 LYS Z N 1
ATOM 2992 C CA . LYS C 3 330 ? 34.42 -7.297 15.029 1 41.16 330 LYS Z CA 1
ATOM 2993 C C . LYS C 3 330 ? 33.053 -7.158 14.421 1 41.46 330 LYS Z C 1
ATOM 2994 O O . LYS C 3 330 ? 32.932 -6.809 13.248 1 41.28 330 LYS Z O 1
ATOM 3000 N N . ASP C 3 331 ? 32.017 -7.379 15.225 1 41.95 331 ASP Z N 1
ATOM 3001 C CA . ASP C 3 331 ? 30.64 -7.268 14.79 1 42.79 331 ASP Z CA 1
ATOM 3002 C C . ASP C 3 331 ? 30.332 -5.875 14.272 1 43.56 331 ASP Z C 1
ATOM 3003 O O . ASP C 3 331 ? 30.594 -4.882 14.939 1 43.03 331 ASP Z O 1
ATOM 3008 N N . ILE C 3 332 ? 29.836 -5.812 13.041 1 44.3 332 ILE Z N 1
ATOM 3009 C CA . ILE C 3 332 ? 29.517 -4.578 12.36 1 46.49 332 ILE Z CA 1
ATOM 3010 C C . ILE C 3 332 ? 28.362 -3.78 13.004 1 48.98 332 ILE Z C 1
ATOM 3011 O O . ILE C 3 332 ? 28.308 -2.566 12.843 1 49.74 332 ILE Z O 1
ATOM 3016 N N . ASN C 3 333 ? 27.478 -4.433 13.745 1 50.65 333 ASN Z N 1
ATOM 3017 C CA . ASN C 3 333 ? 26.334 -3.756 14.368 1 52.55 333 ASN Z CA 1
ATOM 3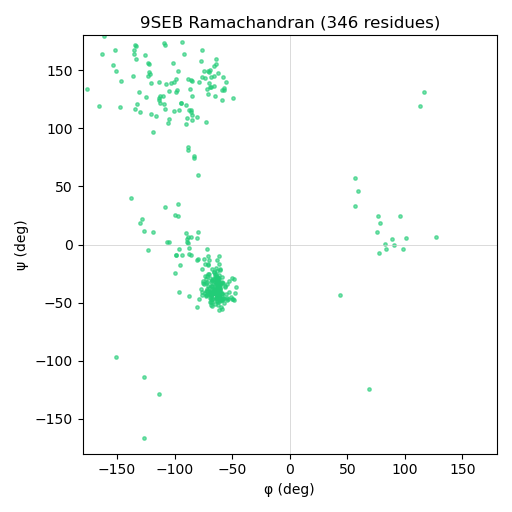018 C C . ASN C 3 333 ? 26.584 -3.355 15.816 1 53.49 333 ASN Z C 1
ATOM 3019 O O . ASN C 3 333 ? 26.208 -2.254 16.236 1 53.92 333 ASN Z O 1
ATOM 3024 N N . THR C 3 334 ? 27.238 -4.229 16.579 1 53.41 334 THR Z N 1
ATOM 3025 C CA . THR C 3 334 ? 27.47 -3.964 18.002 1 53.59 334 THR Z CA 1
ATOM 3026 C C . THR C 3 334 ? 28.864 -3.428 18.327 1 53.36 334 THR Z C 1
ATOM 3027 O O . THR C 3 334 ? 29.056 -2.778 19.359 1 54.4 334 THR Z O 1
ATOM 3031 N N . PHE C 3 335 ? 29.84 -3.731 17.459 1 51.61 335 PHE Z N 1
ATOM 3032 C CA . PHE C 3 335 ? 31.267 -3.431 17.622 1 50.64 335 PHE Z CA 1
ATOM 3033 C C . PHE C 3 335 ? 31.938 -4.4 18.632 1 49.97 335 PHE Z C 1
ATOM 3034 O O . PHE C 3 335 ? 33.102 -4.203 18.961 1 51.06 335 PHE Z O 1
ATOM 3042 N N . GLU C 3 336 ? 31.245 -5.485 19.046 1 48.35 336 GLU Z N 1
ATOM 3043 C CA . GLU C 3 336 ? 31.801 -6.494 19.94 1 48.53 336 GLU Z CA 1
ATOM 3044 C C . GLU C 3 336 ? 32.764 -7.423 19.213 1 47.56 336 GLU Z C 1
ATOM 3045 O O . GLU C 3 336 ? 32.541 -7.753 18.037 1 46.16 336 GLU Z O 1
ATOM 3051 N N . GLN C 3 337 ? 33.825 -7.856 19.899 1 47.74 337 GLN Z N 1
ATOM 3052 C CA . GLN C 3 337 ? 34.76 -8.812 19.316 1 49.41 337 GLN Z CA 1
ATOM 3053 C C . GLN C 3 337 ? 34.132 -10.185 19.459 1 51.14 337 GLN Z C 1
ATOM 3054 O O . GLN C 3 337 ? 33.99 -10.695 20.57 1 51.91 337 GLN Z O 1
ATOM 3060 N N . ILE C 3 338 ? 33.712 -10.76 18.343 1 51.3 338 ILE Z N 1
ATOM 3061 C CA . ILE C 3 338 ? 33.078 -12.071 18.301 1 52.95 338 ILE Z CA 1
ATOM 3062 C C . ILE C 3 338 ? 34.049 -13.198 17.91 1 54.79 338 ILE Z C 1
ATOM 3063 O O . ILE C 3 338 ? 33.67 -14.361 17.967 1 55.65 338 ILE Z O 1
ATOM 3068 N N . ASP C 3 339 ? 35.271 -12.872 17.48 1 55.62 339 ASP Z N 1
ATOM 3069 C CA . ASP C 3 339 ? 36.237 -13.877 17.045 1 57.37 339 ASP Z CA 1
ATOM 3070 C C . ASP C 3 339 ? 37.662 -13.371 17.274 1 58.94 339 ASP Z C 1
ATOM 3071 O O . ASP C 3 339 ? 37.869 -12.186 17.513 1 58.14 339 ASP Z O 1
ATOM 3076 N N . ASP C 3 340 ? 38.645 -14.26 17.164 1 61.64 340 ASP Z N 1
ATOM 3077 C CA . ASP C 3 340 ? 40.047 -13.944 17.437 1 65.07 340 ASP Z CA 1
ATOM 3078 C C . ASP C 3 340 ? 40.999 -14.341 16.309 1 66.47 340 ASP Z C 1
ATOM 3079 O O . ASP C 3 340 ? 42.19 -14.546 16.572 1 67.54 340 ASP Z O 1
ATOM 3084 N N . TYR C 3 341 ? 40.489 -14.491 15.082 1 66.18 341 TYR Z N 1
ATOM 3085 C CA . TYR C 3 341 ? 41.3 -14.868 13.929 1 67.95 341 TYR Z CA 1
ATOM 3086 C C . TYR C 3 341 ? 42.457 -13.894 13.704 1 70.37 341 TYR Z C 1
ATOM 3087 O O . TYR C 3 341 ? 42.27 -12.684 13.755 1 69.97 341 TYR Z O 1
ATOM 3096 N N . ASN C 3 342 ? 43.657 -14.426 13.49 1 73.02 342 ASN Z N 1
ATOM 3097 C CA . ASN C 3 342 ? 44.834 -13.608 13.234 1 75.84 342 ASN Z CA 1
ATOM 3098 C C . ASN C 3 342 ? 45.538 -14.252 12.063 1 77.81 342 ASN Z C 1
ATOM 3099 O O . ASN C 3 342 ? 45.959 -15.404 12.163 1 78.65 342 ASN Z O 1
ATOM 3104 N N . PRO C 3 343 ? 45.633 -13.537 10.926 1 78.26 343 PRO Z N 1
ATOM 3105 C CA . PRO C 3 343 ? 46.273 -14.125 9.739 1 79.26 343 PRO Z CA 1
ATOM 3106 C C . PRO C 3 343 ? 47.765 -14.415 9.899 1 82.32 343 PRO Z C 1
ATOM 3107 O O . PRO C 3 343 ? 48.283 -15.298 9.22 1 82.68 343 PRO Z O 1
ATOM 3111 N N . ASP C 3 344 ? 48.454 -13.686 10.798 1 84.48 344 ASP Z N 1
ATOM 3112 C CA . ASP C 3 344 ? 49.884 -13.882 11.036 1 87.43 344 ASP Z CA 1
ATOM 3113 C C . ASP C 3 344 ? 50.189 -15.24 11.681 1 90.23 344 ASP Z C 1
ATOM 3114 O O . ASP C 3 344 ? 50.971 -16.013 11.122 1 91.21 344 ASP Z O 1
ATOM 3119 N N . THR C 3 345 ? 49.525 -15.568 12.797 1 91.12 345 THR Z N 1
ATOM 3120 C CA . THR C 3 345 ? 49.729 -16.859 13.451 1 93.5 345 THR Z CA 1
ATOM 3121 C C . THR C 3 345 ? 48.868 -17.939 12.782 1 93.6 345 THR Z C 1
ATOM 3122 O O . THR C 3 345 ? 47.835 -18.334 13.325 1 93.55 345 THR Z O 1
ATOM 3126 N N . ALA C 3 346 ? 49.299 -18.41 11.597 1 93.98 346 ALA Z N 1
ATOM 3127 C CA . ALA C 3 346 ? 48.581 -19.435 10.84 1 94.1 346 ALA Z CA 1
ATOM 3128 C C . ALA C 3 346 ? 49.541 -20.275 9.986 1 95.46 346 ALA Z C 1
ATOM 3129 O O . ALA C 3 346 ? 49.14 -20.843 8.967 1 95.14 346 ALA Z O 1
ATOM 3131 N N . LEU C 3 355 ? 46.195 -12.721 1.144 1 68.82 355 LEU Z N 1
ATOM 3132 C CA . LEU C 3 355 ? 45.517 -11.438 0.94 1 68.46 355 LEU Z CA 1
ATOM 3133 C C . LEU C 3 355 ? 46.012 -10.418 1.968 1 69.52 355 LEU Z C 1
ATOM 3134 O O . LEU C 3 355 ? 46.288 -9.265 1.628 1 69.69 355 LEU Z O 1
ATOM 3139 N N . TYR C 3 356 ? 46.137 -10.845 3.224 1 69.97 356 TYR Z N 1
ATOM 3140 C CA . TYR C 3 356 ? 46.612 -9.963 4.289 1 70.84 356 TYR Z CA 1
ATOM 3141 C C . TYR C 3 356 ? 48.153 -9.934 4.429 1 73.15 356 TYR Z C 1
ATOM 3142 O O . TYR C 3 356 ? 48.678 -9.094 5.164 1 73.56 356 TYR Z O 1
ATOM 3151 N N . PHE C 3 357 ? 48.869 -10.825 3.708 1 74.33 357 PHE Z N 1
ATOM 3152 C CA . PHE C 3 357 ? 50.329 -10.904 3.735 1 76.64 357 PHE Z CA 1
ATOM 3153 C C . PHE C 3 357 ? 50.95 -9.689 3.058 1 77.85 357 PHE Z C 1
ATOM 3154 O O . PHE C 3 357 ? 51.442 -8.798 3.753 1 79.03 357 PHE Z O 1
#

Solvent-accessible surface area: 16529 Å² total; per-residue (Å²): 57,6,169,43,1,30,140,20,0,48,84,0,29,68,116,22,46,0,154,96,0,143,72,58,28,1,0,0,8,0,47,29,5,0,86,69,0,1,70,51,13,4,59,86,42,17,117,62,61,123,23,83,157,2,20,46,38,0,19,85,8,0,65,21,0,64,88,48,32,2,115,4,3,0,0,0,38,10,29,37,3,62,77,39,109,114,50,41,101,44,125,107,105,186,65,122,56,37,29,104,99,0,89,83,8,57,163,95,57,106,60,80,94,0,142,88,7,1,35,133,7,17,60,41,57,4,58,14,0,22,89,0,0,121,28,0,41,99,95,69,5,40,1,0,0,0,7,20,30,0,9,0,0,0,0,25,0,10,60,56,44,39,2,56,0,0,4,3,71,29,12,4,0,9,1,2,0,1,88,43,0,0,5,119,8,53,68,129,0,71,11,45,1,0,28,41,90,39,7,56,122,3,81,91,0,27,68,0,94,64,62,89,54,5,14,21,0,0,0,1,14,16,14,52,39,30,94,38,19,230,46,11,33,15,69,83,0,2,88,0,8,123,100,13,157,66,125,60,19,35,131,4,0,126,97,0,6,103,30,9,164,56,154,33,127,29,68,143,110,16,19,68,1,1,69,110,1,19,8,6,3,30,6,0,3,0,1,28,0,97,155,58,97,6,41,24,16,43,84,73,116,154,134,30,73,56,159,85,9,74,38,2,5,116,102,42,96,55,65,55,2,29,50,4,1,2,0,1,18,16,23,104,91,89,116,94,76,30,128,75,61,28,97,114,121,39,11,119

Foldseek 3Di:
DLPPPCVLQVQLKDKDFLLVQAVFEEEEACVQLLLVQCLVVLVCQLVPHDDLSSLVSSVLLVVLCVVSRYQYEYEYFFAEFPLCPVVVVVLQVQLNVLSVVLVVCVVVVNPVVSSVSSSSNHDCFLVSVVSNLVVCVVVVHHYFYWNHGSLLQNLLCQVVPVHVEYEDQDPVNVLLPRQWYWHPADSNRITMIGGLVCSVVRPLQPPCSDSLSVNQLSVCQQDPQGGHDPPHHNSLSSQLSNPDDDPDVLVSVCCSCVSVVHDDHDDPVNSVSSVLSSCLSFFQWTAQLQVLAIGGSHPDDDVDDVVVNSSSPDDDDSVLSNCRTSSQAGSPPRDGPDDDDPVVVNND